Protein AF-A0A485P8E7-F1 (afdb_monomer_lite)

Secondary structure (DSSP, 8-state):
---------SSSSSSHHHHHHHHHHHHHHHHHHHHHHHHHHHHHHHHHHHHHHHHHH-HHHHHHHHHHHHHHHHHHHHHHHHHHHHHHHHHHHHHHHHHHHHHHHHHHHHHHHHHHHHHHHHHHHHHHHHHHHHHHHHHHHHHHHHHH-HHHHHHHHHHHHHHHHHHHHHHHHHHHHHHHHHHHHHHHHHHHHHHHHHHHHHHHHHHHHHHHHHHHHHHHHHHHHHHHHHHHHHHHHHHHHHHHHHHHHHHHHHHHHHHHHHHHHHHHHHHHHHHHHHHHHHHHHHHHHHHHHHHHHHHHHHHHHHHHHHHHHHHHHHHHHHHHHHHHHHHHHHHHHHHHHHHHHHHHHTT--

Radius of gyration: 138.71 Å; chains: 1; bounding box: 249×92×420 Å

InterPro domains:
  IPR043596 CFAP53/TCHP [PTHR31183] (1-353)
  IPR043597 Trichohyalin-plectin-homology domain [PF13868] (146-350)

Foldseek 3Di:
DYDDDDDDDDDPPPPPVVVVVVVVVVVVVVVVVVVVVVVVVVVVVVVVVVVVVCVVPDPVVVVVVVVVVVVVVVVVVVVVVVVVVVVVVVVVVVVVVVVVVVVVVVVVVVVVVVVVVVVVVVVVVVVVVVVVVVVVVVVVVVVVCCVPPVVNVVVVVVVVVVVVVVVVVVVVVVVVVVVVVVVVVVVVVVVVVVVVVVVVVVVVVVVVVVVVVVVVVVVVVVVVVVVVVVVVVVVVVVVVVVVVVVVVVVVVVVVVVVVVVVVVVVVVVVVVVVVVVVVVVVVVVVVVVVVVVVVVVVVVVVVVVVVVVVVVVVVVVVVVVVVVVVVVVVVVVVVVVVVVVVVVVVVVVVVPD

Organism: Lynx pardinus (NCBI:txid191816)

Structure (mmCIF, N/CA/C/O backbone):
data_AF-A0A485P8E7-F1
#
_entry.id   AF-A0A485P8E7-F1
#
loop_
_atom_site.group_PDB
_atom_site.id
_atom_site.type_symbol
_atom_site.label_atom_id
_atom_site.label_alt_id
_atom_site.label_comp_id
_atom_site.label_asym_id
_atom_site.label_entity_id
_atom_site.label_seq_id
_atom_site.pdbx_PDB_ins_code
_atom_site.Cartn_x
_atom_site.Cartn_y
_atom_site.Cartn_z
_atom_site.occupancy
_atom_site.B_iso_or_equiv
_atom_site.auth_seq_id
_atom_site.auth_comp_id
_atom_site.auth_asym_id
_atom_site.auth_atom_id
_atom_site.pdbx_PDB_model_num
ATOM 1 N N . MET A 1 1 ? -66.183 49.084 227.519 1.00 46.16 1 MET A N 1
ATOM 2 C CA . MET A 1 1 ? -66.637 47.709 227.833 1.00 46.16 1 MET A CA 1
ATOM 3 C C . MET A 1 1 ? -67.964 47.498 227.108 1.00 46.16 1 MET A C 1
ATOM 5 O O . MET A 1 1 ? -68.745 48.431 227.160 1.00 46.16 1 MET A O 1
ATOM 9 N N . ALA A 1 2 ? -68.366 46.397 226.478 1.00 52.34 2 ALA A N 1
ATOM 10 C CA . ALA A 1 2 ? -67.775 45.210 225.849 1.00 52.34 2 ALA A CA 1
ATOM 11 C C . ALA A 1 2 ? -68.992 44.333 225.403 1.00 52.34 2 ALA A C 1
ATOM 13 O O . ALA A 1 2 ? -69.997 44.368 226.107 1.00 52.34 2 ALA A O 1
ATOM 14 N N . LEU A 1 3 ? -68.854 43.500 224.349 1.00 47.78 3 LEU A N 1
ATOM 15 C CA . LEU A 1 3 ? -69.631 42.251 224.060 1.00 47.78 3 LEU A CA 1
ATOM 16 C C . LEU A 1 3 ? -71.118 42.382 223.603 1.00 47.78 3 LEU A C 1
ATOM 18 O O . LEU A 1 3 ? -71.684 43.453 223.804 1.00 47.78 3 LEU A O 1
ATOM 22 N N . PRO A 1 4 ? -71.815 41.333 223.062 1.00 56.50 4 PRO A N 1
ATOM 23 C CA . PRO A 1 4 ? -71.442 39.974 222.591 1.00 56.50 4 PRO A CA 1
ATOM 24 C C . PRO A 1 4 ? -71.986 39.588 221.168 1.00 56.50 4 PRO A C 1
ATOM 26 O O . PRO A 1 4 ? -72.610 40.381 220.472 1.00 56.50 4 PRO A O 1
ATOM 29 N N . THR A 1 5 ? -71.715 38.345 220.742 1.00 56.53 5 THR A N 1
ATOM 30 C CA . THR A 1 5 ? -71.941 37.663 219.439 1.00 56.53 5 THR A CA 1
ATOM 31 C C . THR A 1 5 ? -73.345 37.027 219.242 1.00 56.53 5 THR A C 1
ATOM 33 O O . THR A 1 5 ? -73.997 36.773 220.249 1.00 56.53 5 THR A O 1
ATOM 36 N N . LEU A 1 6 ? -73.774 36.751 217.973 1.00 51.34 6 LEU A N 1
ATOM 37 C CA . LEU A 1 6 ? -74.709 35.696 217.418 1.00 51.34 6 LEU A CA 1
ATOM 38 C C . LEU A 1 6 ? -75.439 36.163 216.092 1.00 51.34 6 LEU A C 1
ATOM 40 O O . LEU A 1 6 ? -75.349 37.343 215.773 1.00 51.34 6 LEU A O 1
ATOM 44 N N . PRO A 1 7 ? -76.145 35.320 215.280 1.00 50.25 7 PRO A N 1
ATOM 45 C CA . PRO A 1 7 ? -75.678 34.522 214.124 1.00 50.25 7 PRO A CA 1
ATOM 46 C C . PRO A 1 7 ? -76.367 34.853 212.749 1.00 50.25 7 PRO A C 1
ATOM 48 O O . PRO A 1 7 ? -77.064 35.849 212.592 1.00 50.25 7 PRO A O 1
ATOM 51 N N . SER A 1 8 ? -76.164 34.002 211.726 1.00 53.84 8 SER A N 1
ATOM 52 C CA . SER A 1 8 ? -75.944 34.310 210.295 1.00 53.84 8 SER A CA 1
ATOM 53 C C . SER A 1 8 ? -76.975 33.799 209.246 1.00 53.84 8 SER A C 1
ATOM 55 O O . SER A 1 8 ? -76.577 33.117 208.302 1.00 53.84 8 SER A O 1
ATOM 57 N N . GLN A 1 9 ? -78.283 34.119 209.307 1.00 52.38 9 GLN A N 1
ATOM 58 C CA . GLN A 1 9 ? -79.251 33.497 208.354 1.00 52.38 9 GLN A CA 1
ATOM 59 C C . GLN A 1 9 ? -80.306 34.367 207.632 1.00 52.38 9 GLN A C 1
ATOM 61 O O . GLN A 1 9 ? -81.123 33.809 206.906 1.00 52.38 9 GLN A O 1
ATOM 66 N N . TRP A 1 10 ? -80.318 35.703 207.735 1.00 48.75 10 TRP A N 1
ATOM 67 C CA . TRP A 1 10 ? -81.495 36.482 207.279 1.00 48.75 10 TRP A CA 1
ATOM 68 C C . TRP A 1 10 ? -81.341 37.348 206.002 1.00 48.75 10 TRP A C 1
ATOM 70 O O . TRP A 1 10 ? -82.327 37.934 205.557 1.00 48.75 10 TRP A O 1
ATOM 80 N N . CYS A 1 11 ? -80.180 37.389 205.327 1.00 50.22 11 CYS A N 1
ATOM 81 C CA . CYS A 1 11 ? -79.952 38.300 204.177 1.00 50.22 11 CYS A CA 1
ATOM 82 C C . CYS A 1 11 ? -79.986 37.675 202.759 1.00 50.22 11 CYS A C 1
ATOM 84 O O . CYS A 1 11 ? -79.830 38.399 201.780 1.00 50.22 11 CYS A O 1
ATOM 86 N N . SER A 1 12 ? -80.238 36.373 202.592 1.00 52.75 12 SER A N 1
ATOM 87 C CA . SER A 1 12 ? -80.152 35.678 201.287 1.00 52.75 12 SER A CA 1
ATOM 88 C C . SER A 1 12 ? -81.457 35.608 200.470 1.00 52.75 12 SER A C 1
ATOM 90 O O . SER A 1 12 ? -81.432 35.147 199.332 1.00 52.75 12 SER A O 1
ATOM 92 N N . ARG A 1 13 ? -82.599 36.102 200.977 1.00 55.78 13 ARG A N 1
ATOM 93 C CA . ARG A 1 13 ? -83.909 35.909 200.310 1.00 55.78 13 ARG A CA 1
ATOM 94 C C . ARG A 1 13 ? -84.384 37.050 199.390 1.00 55.78 13 ARG A C 1
ATOM 96 O O . ARG A 1 13 ? -85.249 36.805 198.566 1.00 55.78 13 ARG A O 1
ATOM 103 N N . ARG A 1 14 ? -83.832 38.274 199.460 1.00 52.88 14 ARG A N 1
ATOM 104 C CA . ARG A 1 14 ? -84.324 39.426 198.650 1.00 52.88 14 ARG A CA 1
ATOM 105 C C . ARG A 1 14 ? -83.650 39.631 197.285 1.00 52.88 14 ARG A C 1
ATOM 107 O O . ARG A 1 14 ? -84.176 40.379 196.469 1.00 52.88 14 ARG A O 1
ATOM 114 N N . LEU A 1 15 ? -82.516 38.984 197.008 1.00 54.06 15 LEU A N 1
ATOM 115 C CA . LEU A 1 15 ? -81.771 39.167 195.749 1.00 54.06 15 LEU A CA 1
ATOM 116 C C . LEU A 1 15 ? -82.253 38.261 194.602 1.00 54.06 15 LEU A C 1
ATOM 118 O O . LEU A 1 15 ? -82.054 38.603 193.437 1.00 54.06 15 LEU A O 1
ATOM 122 N N . LEU A 1 16 ? -82.921 37.143 194.909 1.00 59.38 16 LEU A N 1
ATOM 123 C CA . LEU A 1 16 ? -83.368 36.179 193.898 1.00 59.38 16 LEU A CA 1
ATOM 124 C C . LEU A 1 16 ? -84.606 36.669 193.121 1.00 59.38 16 LEU A C 1
ATOM 126 O O . LEU A 1 16 ? -84.691 36.493 191.906 1.00 59.38 16 LEU A O 1
ATOM 130 N N . ASP A 1 17 ? -85.523 37.368 193.793 1.00 58.22 17 ASP A N 1
ATOM 131 C CA . ASP A 1 17 ? -86.802 37.772 193.192 1.00 58.22 17 ASP A CA 1
ATOM 132 C C . ASP A 1 17 ? -86.663 38.908 192.155 1.00 58.22 17 ASP A C 1
ATOM 134 O O . ASP A 1 17 ? -87.452 38.991 191.213 1.00 58.22 17 ASP A O 1
ATOM 138 N N . GLN A 1 18 ? -85.622 39.748 192.234 1.00 56.84 18 GLN A N 1
ATOM 139 C CA . GLN A 1 18 ? -85.396 40.825 191.251 1.00 56.84 18 GLN A CA 1
ATOM 140 C C . GLN A 1 18 ? -84.787 40.342 189.923 1.00 56.84 18 GLN A C 1
ATOM 142 O O . GLN A 1 18 ? -84.972 40.992 188.890 1.00 56.84 18 GLN A O 1
ATOM 147 N N . GLN A 1 19 ? -84.075 39.210 189.908 1.00 60.12 19 GLN A N 1
ATOM 148 C CA . GLN A 1 19 ? -83.449 38.697 188.682 1.00 60.12 19 GLN A CA 1
ATOM 149 C C . GLN A 1 19 ? -84.457 37.997 187.757 1.00 60.12 19 GLN A C 1
ATOM 151 O O . GLN A 1 19 ? -84.367 38.134 186.535 1.00 60.12 19 GLN A O 1
ATOM 156 N N . MET A 1 20 ? -85.478 37.345 188.320 1.00 60.06 20 MET A N 1
ATOM 157 C CA . MET A 1 20 ? -86.505 36.628 187.553 1.00 60.06 20 MET A CA 1
ATOM 158 C C . MET A 1 20 ? -87.438 37.559 186.756 1.00 60.06 20 MET A C 1
ATOM 160 O O . MET A 1 20 ? -87.913 37.191 185.681 1.00 60.06 20 MET A O 1
ATOM 164 N N . ALA A 1 21 ? -87.672 38.790 187.222 1.00 59.19 21 ALA A N 1
ATOM 165 C CA . ALA A 1 21 ? -88.542 39.747 186.530 1.00 59.19 21 ALA A CA 1
ATOM 166 C C . ALA A 1 21 ? -87.926 40.305 185.227 1.00 59.19 21 ALA A C 1
ATOM 168 O O . ALA A 1 21 ? -88.637 40.527 184.247 1.00 59.19 21 ALA A O 1
ATOM 169 N N . ARG A 1 22 ? -86.597 40.486 185.171 1.00 60.25 22 ARG A N 1
ATOM 170 C CA . ARG A 1 22 ? -85.901 41.037 183.987 1.00 60.25 22 ARG A CA 1
ATOM 171 C C . ARG A 1 22 ? -85.816 40.054 182.820 1.00 60.25 22 ARG A C 1
ATOM 173 O O . ARG A 1 22 ? -85.798 40.485 181.669 1.00 60.25 22 ARG A O 1
ATOM 180 N N . GLN A 1 23 ? -85.768 38.751 183.097 1.00 61.50 23 GLN A N 1
ATOM 181 C CA . GLN A 1 23 ? -85.712 37.734 182.043 1.00 61.50 23 GLN A CA 1
ATOM 182 C C . GLN A 1 23 ? -87.027 37.657 181.256 1.00 61.50 23 GLN A C 1
ATOM 184 O O . GLN A 1 23 ? -87.000 37.630 180.028 1.00 61.50 23 GLN A O 1
ATOM 189 N N . ARG A 1 24 ? -88.177 37.763 181.934 1.00 60.12 24 ARG A N 1
ATOM 190 C CA . ARG A 1 24 ? -89.496 37.697 181.280 1.00 60.12 24 ARG A CA 1
ATOM 191 C C . ARG A 1 24 ? -89.757 38.847 180.299 1.00 60.12 24 ARG A C 1
ATOM 193 O O . ARG A 1 24 ? -90.412 38.639 179.283 1.00 60.12 24 ARG A O 1
ATOM 200 N N . HIS A 1 25 ? -89.226 40.043 180.559 1.00 58.00 25 HIS A N 1
ATOM 201 C CA . HIS A 1 25 ? -89.438 41.203 179.682 1.00 58.00 25 HIS A CA 1
ATOM 202 C C . HIS A 1 25 ? -88.705 41.071 178.334 1.00 58.00 25 HIS A C 1
ATOM 204 O O . HIS A 1 25 ? -89.247 41.424 177.289 1.00 58.00 25 HIS A O 1
ATOM 210 N N . ARG A 1 26 ? -87.491 40.499 178.338 1.00 61.31 26 ARG A N 1
ATOM 211 C CA . ARG A 1 26 ? -86.685 40.293 177.119 1.00 61.31 26 ARG A CA 1
ATOM 212 C C . ARG A 1 26 ? -87.300 39.265 176.175 1.00 61.31 26 ARG A C 1
ATOM 214 O O . ARG A 1 26 ? -87.225 39.415 174.958 1.00 61.31 26 ARG A O 1
ATOM 221 N N . GLU A 1 27 ? -87.921 38.231 176.731 1.00 61.12 27 GLU A N 1
ATOM 222 C CA . GLU A 1 27 ? -88.568 37.191 175.931 1.00 61.12 27 GLU A CA 1
ATOM 223 C C . GLU A 1 27 ? -89.801 37.711 175.184 1.00 61.12 27 GLU A C 1
ATOM 225 O O . GLU A 1 27 ? -90.066 37.275 174.063 1.00 61.12 27 GLU A O 1
ATOM 230 N N . GLN A 1 28 ? -90.537 38.668 175.758 1.00 60.44 28 GLN A N 1
ATOM 231 C CA . GLN A 1 28 ? -91.701 39.254 175.090 1.00 60.44 28 GLN A CA 1
ATOM 232 C C . GLN A 1 28 ? -91.309 40.146 173.901 1.00 60.44 28 GLN A C 1
ATOM 234 O O . GLN A 1 28 ? -91.912 40.034 172.833 1.00 60.44 28 GLN A O 1
ATOM 239 N N . GLU A 1 29 ? -90.261 40.965 174.025 1.00 60.56 29 GLU A N 1
ATOM 240 C CA . GLU A 1 29 ? -89.779 41.814 172.921 1.00 60.56 29 GLU A CA 1
ATOM 241 C C . GLU A 1 29 ? -89.233 41.002 171.737 1.00 60.56 29 GLU A C 1
ATOM 243 O O . GLU A 1 29 ? -89.447 41.361 170.575 1.00 60.56 29 GLU A O 1
ATOM 248 N N . ALA A 1 30 ? -88.560 39.881 172.014 1.00 61.06 30 ALA A N 1
ATOM 249 C CA . ALA A 1 30 ? -88.016 39.012 170.975 1.00 61.06 30 ALA A CA 1
ATOM 250 C C . ALA A 1 30 ? -89.114 38.412 170.077 1.00 61.06 30 ALA A C 1
ATOM 252 O O . ALA A 1 30 ? -88.929 38.299 168.863 1.00 61.06 30 ALA A O 1
ATOM 253 N N . ARG A 1 31 ? -90.278 38.078 170.650 1.00 64.50 31 ARG A N 1
ATOM 254 C CA . ARG A 1 31 ? -91.407 37.504 169.898 1.00 64.50 31 ARG A CA 1
ATOM 255 C C . ARG A 1 31 ? -92.032 38.500 168.923 1.00 64.50 31 ARG A C 1
ATOM 257 O O . ARG A 1 31 ? -92.353 38.123 167.799 1.00 64.50 31 ARG A O 1
ATOM 264 N N . LEU A 1 32 ? -92.161 39.768 169.313 1.00 59.53 32 LEU A N 1
ATOM 265 C CA . LEU A 1 32 ? -92.738 40.800 168.445 1.00 59.53 32 LEU A CA 1
ATOM 266 C C . LEU A 1 32 ? -91.875 41.058 167.204 1.00 59.53 32 LEU A C 1
ATOM 268 O O . LEU A 1 32 ? -92.406 41.158 166.100 1.00 59.53 32 LEU A O 1
ATOM 272 N N . ARG A 1 33 ? -90.544 41.095 167.349 1.00 61.25 33 ARG A N 1
ATOM 273 C CA . ARG A 1 33 ? -89.632 41.317 166.211 1.00 61.25 33 ARG A CA 1
ATOM 274 C C . ARG A 1 33 ? -89.732 40.219 165.154 1.00 61.25 33 ARG A C 1
ATOM 276 O O . ARG A 1 33 ? -89.800 40.520 163.967 1.00 61.25 33 ARG A O 1
ATOM 283 N N . GLN A 1 34 ? -89.819 38.959 165.579 1.00 63.91 34 GLN A N 1
ATOM 284 C CA . GLN A 1 34 ? -89.919 37.836 164.643 1.00 63.91 34 GLN A CA 1
ATOM 285 C C . GLN A 1 34 ? -91.188 37.885 163.780 1.00 63.91 34 GLN A C 1
ATOM 287 O O . GLN A 1 34 ? -91.133 37.542 162.600 1.00 63.91 34 GLN A O 1
ATOM 292 N N . GLN A 1 35 ? -92.318 38.340 164.330 1.00 68.38 35 GLN A N 1
ATOM 293 C CA . GLN A 1 35 ? -93.563 38.454 163.562 1.00 68.38 35 GLN A CA 1
ATOM 294 C C . GLN A 1 35 ? -9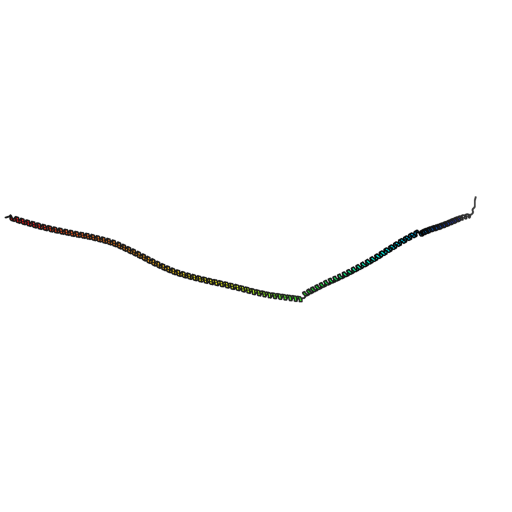3.485 39.528 162.467 1.00 68.38 35 GLN A C 1
ATOM 296 O O . GLN A 1 35 ? -93.987 39.327 161.360 1.00 68.38 35 GLN A O 1
ATOM 301 N N . TRP A 1 36 ? -92.818 40.651 162.737 1.00 63.62 36 TRP A N 1
ATOM 302 C CA . TRP A 1 36 ? -92.662 41.731 161.758 1.00 63.62 36 TRP A CA 1
ATOM 303 C C . TRP A 1 36 ? -91.797 41.321 160.564 1.00 63.62 36 TRP A C 1
ATOM 305 O O . TRP A 1 36 ? -92.157 41.591 159.413 1.00 63.62 36 TRP A O 1
ATOM 315 N N . ASP A 1 37 ? -90.699 40.611 160.822 1.00 68.81 37 ASP A N 1
ATOM 316 C CA . ASP A 1 37 ? -89.809 40.137 159.762 1.00 68.81 37 ASP A CA 1
ATOM 317 C C . ASP A 1 37 ? -90.528 39.193 158.792 1.00 68.81 37 ASP A C 1
ATOM 319 O O . ASP A 1 37 ? -90.357 39.308 157.574 1.00 68.81 37 ASP A O 1
ATOM 323 N N . GLN A 1 38 ? -91.375 38.299 159.312 1.00 69.25 38 GLN A N 1
ATOM 324 C CA . GLN A 1 38 ? -92.150 37.363 158.495 1.00 69.25 38 GLN A CA 1
ATOM 325 C C . GLN A 1 38 ? -93.146 38.087 157.584 1.00 69.25 38 GLN A C 1
ATOM 327 O O . GLN A 1 38 ? -93.172 37.821 156.380 1.00 69.25 38 GLN A O 1
ATOM 332 N N . ASN A 1 39 ? -93.896 39.057 158.115 1.00 66.88 39 ASN A N 1
ATOM 333 C CA . ASN A 1 39 ? -94.849 39.821 157.309 1.00 66.88 39 ASN A CA 1
ATOM 334 C C . ASN A 1 39 ? -94.162 40.620 156.193 1.00 66.88 39 ASN A C 1
ATOM 336 O O . ASN A 1 39 ? -94.642 40.626 155.061 1.00 66.88 39 ASN A O 1
ATOM 340 N N . SER A 1 40 ? -93.009 41.242 156.461 1.00 68.00 40 SER A N 1
ATOM 341 C CA . SER A 1 40 ? -92.305 42.041 155.445 1.00 68.00 40 SER A CA 1
ATOM 342 C C . SER A 1 40 ? -91.873 41.226 154.215 1.00 68.00 40 SER A C 1
ATOM 344 O O . SER A 1 40 ? -91.889 41.730 153.090 1.00 68.00 40 SER A O 1
ATOM 346 N N . ARG A 1 41 ? -91.492 39.955 154.414 1.00 70.69 41 ARG A N 1
ATOM 347 C CA . ARG A 1 41 ? -91.030 39.071 153.333 1.00 70.69 41 ARG A CA 1
ATOM 348 C C . ARG A 1 41 ? -92.166 38.665 152.401 1.00 70.69 41 ARG A C 1
ATOM 350 O O . ARG A 1 41 ? -91.950 38.603 151.194 1.00 70.69 41 ARG A O 1
ATOM 357 N N . TYR A 1 42 ? -93.359 38.433 152.944 1.00 75.81 42 TYR A N 1
ATOM 358 C CA . TYR A 1 42 ? -94.522 38.023 152.162 1.00 75.81 42 TYR A CA 1
ATOM 359 C C . TYR A 1 42 ? -94.927 39.085 151.124 1.00 75.81 42 TYR A C 1
ATOM 361 O O . TYR A 1 42 ? -95.074 38.770 149.943 1.00 75.81 42 TYR A O 1
ATOM 369 N N . PHE A 1 43 ? -95.015 40.357 151.525 1.00 71.56 43 PHE A N 1
ATOM 370 C CA . PHE A 1 43 ? -95.441 41.431 150.618 1.00 71.56 43 PHE A CA 1
ATOM 371 C C . PHE A 1 43 ? -94.463 41.666 149.455 1.00 71.56 43 PHE A C 1
ATOM 373 O O . PHE A 1 43 ? -94.897 41.772 148.311 1.00 71.56 43 PHE A O 1
ATOM 380 N N . LYS A 1 44 ? -93.143 41.623 149.702 1.00 70.69 44 LYS A N 1
ATOM 381 C CA . LYS A 1 44 ? -92.129 41.772 148.636 1.00 70.69 44 LYS A CA 1
ATOM 382 C C . LYS A 1 44 ? -92.255 40.717 147.539 1.00 70.69 44 LYS A C 1
ATOM 384 O O . LYS A 1 44 ? -92.056 41.021 146.365 1.00 70.69 44 LYS A O 1
ATOM 389 N N . MET A 1 45 ? -92.543 39.471 147.916 1.00 72.81 45 MET A N 1
ATOM 390 C CA . MET A 1 45 ? -92.713 38.399 146.934 1.00 72.81 45 MET A CA 1
ATOM 391 C C . MET A 1 45 ? -93.974 38.593 146.091 1.00 72.81 45 MET A C 1
ATOM 393 O O . MET A 1 45 ? -93.936 38.364 144.883 1.00 72.81 45 MET A O 1
ATOM 397 N N . SER A 1 46 ? -95.064 39.059 146.702 1.00 72.19 46 SER A N 1
ATOM 398 C CA . SER A 1 46 ? -96.322 39.323 145.999 1.00 72.19 46 SER A CA 1
ATOM 399 C C . SER A 1 46 ? -96.170 40.381 144.895 1.00 72.19 46 SER A C 1
ATOM 401 O O . SER A 1 46 ? -96.680 40.197 143.787 1.00 72.19 46 SER A O 1
ATOM 403 N N . ASP A 1 47 ? -95.427 41.460 145.155 1.00 70.06 47 ASP A N 1
ATOM 404 C CA . ASP A 1 47 ? -95.272 42.567 144.200 1.00 70.06 47 ASP A CA 1
ATOM 405 C C . ASP A 1 47 ? -94.554 42.146 142.905 1.00 70.06 47 ASP A C 1
ATOM 407 O O . ASP A 1 47 ? -94.969 42.510 141.799 1.00 70.06 47 ASP A O 1
ATOM 411 N N . ILE A 1 48 ? -93.503 41.323 143.016 1.00 78.25 48 ILE A N 1
ATOM 412 C CA . ILE A 1 48 ? -92.733 40.842 141.856 1.00 78.25 48 ILE A CA 1
ATOM 413 C C . ILE A 1 48 ? -93.624 40.005 140.936 1.00 78.25 48 ILE A C 1
ATOM 415 O O . ILE A 1 48 ? -93.642 40.233 139.722 1.00 78.25 48 ILE A O 1
ATOM 419 N N . CYS A 1 49 ? -94.380 39.063 141.505 1.00 75.50 49 CYS A N 1
ATOM 420 C CA . CYS A 1 49 ? -95.270 38.192 140.741 1.00 75.50 49 CYS A CA 1
ATOM 421 C C . CYS A 1 49 ? -96.326 38.998 139.972 1.00 75.50 49 CYS A C 1
ATOM 423 O O . CYS A 1 49 ? -96.542 38.749 138.784 1.00 75.50 49 CYS A O 1
ATOM 425 N N . SER A 1 50 ? -96.910 40.014 140.609 1.00 72.50 50 SER A N 1
ATOM 426 C CA . SER A 1 50 ? -97.902 40.891 139.981 1.00 72.50 50 SER A CA 1
ATOM 427 C C . SER A 1 50 ? -97.332 41.654 138.773 1.00 72.50 50 SER A C 1
ATOM 429 O O . SER A 1 50 ? -97.950 41.700 137.706 1.00 72.50 50 SER A O 1
ATOM 431 N N . SER A 1 51 ? -96.102 42.176 138.883 1.00 76.38 51 SER A N 1
ATOM 432 C CA . SER A 1 51 ? -95.474 42.964 137.808 1.00 76.38 51 SER A CA 1
ATOM 433 C C . SER A 1 51 ? -95.258 42.168 136.511 1.00 76.38 51 SER A C 1
ATOM 435 O O . SER A 1 51 ? -95.578 42.642 135.418 1.00 76.38 51 SER A O 1
ATOM 437 N N . LYS A 1 52 ? -94.770 40.925 136.613 1.00 80.56 52 LYS A N 1
ATOM 438 C CA . LYS A 1 52 ? -94.508 40.065 135.448 1.00 80.56 52 LYS A CA 1
ATOM 439 C C . LYS A 1 52 ? -95.792 39.582 134.795 1.00 80.56 52 LYS A C 1
ATOM 441 O O . LYS A 1 52 ? -95.873 39.512 133.569 1.00 80.56 52 LYS A O 1
ATOM 446 N N . GLN A 1 53 ? -96.814 39.316 135.604 1.00 78.69 53 GLN A N 1
ATOM 447 C CA . GLN A 1 53 ? -98.127 38.966 135.088 1.00 78.69 53 GLN A CA 1
ATOM 448 C C . GLN A 1 53 ? -98.732 40.119 134.270 1.00 78.69 53 GLN A C 1
ATOM 450 O O . GLN A 1 53 ? -99.285 39.874 133.196 1.00 78.69 53 GLN A O 1
ATOM 455 N N . ALA A 1 54 ? -98.544 41.373 134.695 1.00 75.56 54 ALA A N 1
ATOM 456 C CA . ALA A 1 54 ? -98.982 42.541 133.932 1.00 75.56 54 ALA A CA 1
ATOM 457 C C . ALA A 1 54 ? -98.271 42.659 132.567 1.00 75.56 54 ALA A C 1
ATOM 459 O O . ALA A 1 54 ? -98.934 42.843 131.547 1.00 75.56 54 ALA A O 1
ATOM 460 N N . GLU A 1 55 ? -96.947 42.475 132.510 1.00 78.50 55 GLU A N 1
ATOM 461 C CA . GLU A 1 55 ? -96.186 42.509 131.248 1.00 78.50 55 GLU A CA 1
ATOM 462 C C . GLU A 1 55 ? -96.647 41.438 130.251 1.00 78.50 55 GLU A C 1
ATOM 464 O O . GLU A 1 55 ? -96.845 41.729 129.067 1.00 78.50 55 GLU A O 1
ATOM 469 N N . TRP A 1 56 ? -96.848 40.204 130.714 1.00 77.69 56 TRP A N 1
ATOM 470 C CA . TRP A 1 56 ? -97.291 39.104 129.853 1.00 77.69 56 TRP A CA 1
ATOM 471 C C . TRP A 1 56 ? -98.740 39.245 129.402 1.00 77.69 56 TRP A C 1
ATOM 473 O O . TRP A 1 56 ? -99.056 38.920 128.260 1.00 77.69 56 TRP A O 1
ATOM 483 N N . SER A 1 57 ? -99.604 39.786 130.261 1.00 81.44 57 SER A N 1
ATOM 484 C CA . SER A 1 57 ? -100.988 40.107 129.900 1.00 81.44 57 SER A CA 1
ATOM 485 C C . SER A 1 57 ? -101.112 41.338 128.988 1.00 81.44 57 SER A C 1
ATOM 487 O O . SER A 1 57 ? -102.198 41.629 128.484 1.00 81.44 57 SER A O 1
ATOM 489 N N . SER A 1 58 ? -100.016 42.067 128.738 1.00 81.50 58 SER A N 1
ATOM 490 C CA . SER A 1 58 ? -100.060 43.278 127.925 1.00 81.50 58 SER A CA 1
ATOM 491 C C . SER A 1 58 ? -100.288 42.967 126.440 1.00 81.50 58 SER A C 1
ATOM 493 O O . SER A 1 58 ? -99.659 42.103 125.823 1.00 81.50 58 SER A O 1
ATOM 495 N N . LYS A 1 59 ? -101.171 43.752 125.820 1.00 76.00 59 LYS A N 1
ATOM 496 C CA . LYS A 1 59 ? -101.539 43.632 124.400 1.00 76.00 59 LYS A CA 1
ATOM 497 C C . LYS A 1 59 ? -100.352 43.826 123.441 1.00 76.00 59 LYS A C 1
ATOM 499 O O . LYS A 1 59 ? -100.346 43.279 122.338 1.00 76.00 59 LYS A O 1
ATOM 504 N N . THR A 1 60 ? -99.338 44.588 123.847 1.00 75.25 60 THR A N 1
ATOM 505 C CA . THR A 1 60 ? -98.143 44.890 123.041 1.00 75.25 60 THR A CA 1
ATOM 506 C C . THR A 1 60 ? -97.215 43.685 122.875 1.00 75.25 60 THR A C 1
ATOM 508 O O . THR A 1 60 ? -96.613 43.530 121.810 1.00 75.25 60 THR A O 1
ATOM 511 N N . SER A 1 61 ? -97.132 42.803 123.875 1.00 78.94 61 SER A N 1
ATOM 512 C CA . SER A 1 61 ? -96.355 41.558 123.798 1.00 78.94 61 SER A CA 1
ATOM 513 C C . SER A 1 61 ? -96.887 40.626 122.698 1.00 78.94 61 SER A C 1
ATOM 515 O O . SER A 1 61 ? -96.133 40.159 121.840 1.00 78.94 61 SER A O 1
ATOM 517 N N . TYR A 1 62 ? -98.213 40.453 122.637 1.00 82.19 62 TYR A N 1
ATOM 518 C CA . TYR A 1 62 ? -98.872 39.600 121.642 1.00 82.19 62 TYR A CA 1
ATOM 519 C C . TYR A 1 62 ? -98.635 40.070 120.197 1.00 82.19 62 TYR A C 1
ATOM 521 O O . TYR A 1 62 ? -98.265 39.279 119.329 1.00 82.19 62 TYR A O 1
ATOM 529 N N . GLN A 1 63 ? -98.785 41.371 119.928 1.00 82.44 63 GLN A N 1
ATOM 530 C CA . GLN A 1 63 ? -98.609 41.912 118.573 1.00 82.44 63 GLN A CA 1
ATOM 531 C C . GLN A 1 63 ? -97.166 41.775 118.063 1.00 82.44 63 GLN A C 1
ATOM 533 O O . GLN A 1 63 ? -96.953 41.469 116.888 1.00 82.44 63 GLN A O 1
ATOM 538 N N . ARG A 1 64 ? -96.165 41.946 118.940 1.00 82.88 64 ARG A N 1
ATOM 539 C CA . ARG A 1 64 ? -94.752 41.735 118.581 1.00 82.88 64 ARG A CA 1
ATOM 540 C C . ARG A 1 64 ? -94.471 40.281 118.196 1.00 82.88 64 ARG A C 1
ATOM 542 O O . ARG A 1 64 ? -93.773 40.050 117.211 1.00 82.88 64 ARG A O 1
ATOM 549 N N . SER A 1 65 ? -95.057 39.327 118.919 1.00 84.75 65 SER A N 1
ATOM 550 C CA . SER A 1 65 ? -94.946 37.897 118.605 1.00 84.75 65 SER A CA 1
ATOM 551 C C . SER A 1 65 ? -95.562 37.559 117.239 1.00 84.75 65 SER A C 1
ATOM 553 O O . SER A 1 65 ? -94.915 36.942 116.390 1.00 84.75 65 SER A O 1
ATOM 555 N N . MET A 1 66 ? -96.769 38.061 116.956 1.00 85.44 66 MET A N 1
ATOM 556 C CA . MET A 1 66 ? -97.469 37.762 115.699 1.00 85.44 66 MET A CA 1
ATOM 557 C C . MET A 1 66 ? -96.759 38.304 114.451 1.00 85.44 66 MET A C 1
ATOM 559 O O . MET A 1 66 ? -96.682 37.613 113.432 1.00 85.44 66 MET A O 1
ATOM 563 N N . HIS A 1 67 ? -96.195 39.513 114.507 1.00 84.44 67 HIS A N 1
ATOM 564 C CA . HIS A 1 67 ? -95.436 40.052 113.374 1.00 84.44 67 HIS A CA 1
ATOM 565 C C . HIS A 1 67 ? -94.103 39.329 113.145 1.00 84.44 67 HIS A C 1
ATOM 567 O O . HIS A 1 67 ? -93.674 39.203 111.994 1.00 84.44 67 HIS A O 1
ATOM 573 N N . ALA A 1 68 ? -93.452 38.839 114.205 1.00 84.75 68 ALA A N 1
ATOM 574 C CA . ALA A 1 68 ? -92.265 37.998 114.068 1.00 84.75 68 ALA A CA 1
ATOM 575 C C . ALA A 1 68 ? -92.608 36.693 113.330 1.00 84.75 68 ALA A C 1
ATOM 577 O O . ALA A 1 68 ? -91.960 36.375 112.333 1.00 84.75 68 ALA A O 1
ATOM 578 N N . TYR A 1 69 ? -93.702 36.033 113.724 1.00 87.69 69 TYR A N 1
ATOM 579 C CA . TYR A 1 69 ? -94.189 34.809 113.082 1.00 87.69 69 TYR A CA 1
ATOM 580 C C . TYR A 1 69 ? -94.492 34.992 111.584 1.00 87.69 69 TYR A C 1
ATOM 582 O O . TYR A 1 69 ? -94.034 34.215 110.745 1.00 87.69 69 TYR A O 1
ATOM 590 N N . GLN A 1 70 ? -95.210 36.057 111.209 1.00 83.38 70 GLN A N 1
ATOM 591 C CA . GLN A 1 70 ? -95.540 36.322 109.799 1.00 83.38 70 GLN A CA 1
ATOM 592 C C . GLN A 1 70 ? -94.293 36.583 108.938 1.00 83.38 70 GLN A C 1
ATOM 594 O O . GLN A 1 70 ? -94.209 36.130 107.794 1.00 83.38 70 GLN A O 1
ATOM 599 N N . ARG A 1 71 ? -93.291 37.286 109.483 1.00 85.56 71 ARG A N 1
ATOM 600 C CA . ARG A 1 71 ? -92.015 37.512 108.786 1.00 85.56 71 ARG A CA 1
ATOM 601 C C . ARG A 1 71 ? -91.230 36.220 108.590 1.00 85.56 71 ARG A C 1
ATOM 603 O O . ARG A 1 71 ? -90.550 36.085 107.573 1.00 85.56 71 ARG A O 1
ATOM 610 N N . GLU A 1 72 ? -91.300 35.291 109.536 1.00 86.38 72 GLU A N 1
ATOM 611 C CA . GLU A 1 72 ? -90.670 33.978 109.393 1.00 86.38 72 GLU A CA 1
ATOM 612 C C . GLU A 1 72 ? -91.341 33.142 108.305 1.00 86.38 72 GLU A C 1
ATOM 614 O O . GLU A 1 72 ? -90.636 32.611 107.447 1.00 86.38 72 GLU A O 1
ATOM 619 N N . LYS A 1 73 ? -92.677 33.136 108.228 1.00 87.25 73 LYS A N 1
ATOM 620 C CA . LYS A 1 73 ? -93.410 32.405 107.179 1.00 87.25 73 LYS A CA 1
ATOM 621 C C . LYS A 1 73 ? -93.012 32.812 105.758 1.00 87.25 73 LYS A C 1
ATOM 623 O O . LYS A 1 73 ? -92.702 31.954 104.935 1.00 87.25 73 LYS A O 1
ATOM 628 N N . LEU A 1 74 ? -92.901 34.111 105.477 1.00 88.81 74 LEU A N 1
ATOM 629 C CA . LEU A 1 74 ? -92.469 34.583 104.151 1.00 88.81 74 LEU A CA 1
ATOM 630 C C . LEU A 1 74 ? -91.007 34.220 103.834 1.00 88.81 74 LEU A C 1
ATOM 632 O O . LEU A 1 74 ? -90.642 34.030 102.671 1.00 88.81 74 LEU A O 1
ATOM 636 N N . LYS A 1 75 ? -90.141 34.124 104.852 1.00 87.56 75 LYS A N 1
ATOM 637 C CA . LYS A 1 75 ? -88.761 33.647 104.672 1.00 87.56 75 LYS A CA 1
ATOM 638 C C . LYS A 1 75 ? -88.729 32.150 104.367 1.00 87.56 75 LYS A C 1
ATOM 640 O O . LYS A 1 75 ? -87.933 31.739 103.525 1.00 87.56 75 LYS A O 1
ATOM 645 N N . GLU A 1 76 ? -89.583 31.355 105.010 1.00 88.81 76 GLU A N 1
ATOM 646 C CA . GLU A 1 76 ? -89.730 29.922 104.723 1.00 88.81 76 GLU A CA 1
ATOM 647 C C . GLU A 1 76 ? -90.161 29.681 103.271 1.00 88.81 76 GLU A C 1
ATOM 649 O O . GLU A 1 76 ? -89.559 28.863 102.579 1.00 88.81 76 GLU A O 1
ATOM 654 N N . GLU A 1 77 ? -91.142 30.428 102.763 1.00 90.12 77 GLU A N 1
ATOM 655 C CA . GLU A 1 77 ? -91.612 30.284 101.377 1.00 90.12 77 GLU A CA 1
ATOM 656 C C . GLU A 1 77 ? -90.532 30.635 100.348 1.00 90.12 77 GLU A C 1
ATOM 658 O O . GLU A 1 77 ? -90.315 29.892 99.388 1.00 90.12 77 GLU A O 1
ATOM 663 N N . LYS A 1 78 ? -89.780 31.719 100.576 1.00 90.12 78 LYS A N 1
ATOM 664 C CA . LYS A 1 78 ? -88.645 32.088 99.713 1.00 90.12 78 LYS A CA 1
ATOM 665 C C . LYS A 1 78 ? -87.542 31.027 99.721 1.00 90.12 78 LYS A C 1
ATOM 667 O O . LYS A 1 78 ? -86.938 30.777 98.680 1.00 90.12 78 LYS A O 1
ATOM 672 N N . ARG A 1 79 ? -87.286 30.382 100.866 1.00 91.31 79 ARG A N 1
ATOM 673 C CA . ARG A 1 79 ? -86.335 29.259 100.959 1.00 91.31 79 ARG A CA 1
ATOM 674 C C . ARG A 1 79 ? -86.797 28.075 100.115 1.00 91.31 79 ARG A C 1
ATOM 676 O O . ARG A 1 79 ? -86.015 27.608 99.294 1.00 91.31 79 ARG A O 1
ATOM 683 N N . LYS A 1 80 ? -88.073 27.691 100.212 1.00 91.25 80 LYS A N 1
ATOM 684 C CA . LYS A 1 80 ? -88.657 26.610 99.399 1.00 91.25 80 LYS A CA 1
ATOM 685 C C . LYS A 1 80 ? -88.555 26.886 97.897 1.00 91.25 80 LYS A C 1
ATOM 687 O O . LYS A 1 80 ? -88.188 26.005 97.129 1.00 91.25 80 LYS A O 1
ATOM 692 N N . GLN A 1 81 ? -88.830 28.118 97.461 1.00 92.75 81 GLN A N 1
ATOM 693 C CA . GLN A 1 81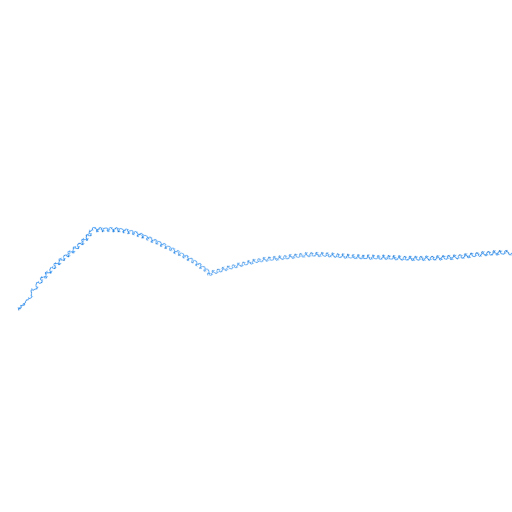 ? -88.698 28.487 96.044 1.00 92.75 81 GLN A CA 1
ATOM 694 C C . GLN A 1 81 ? -87.243 28.410 95.550 1.00 92.75 81 GLN A C 1
ATOM 696 O O . GLN A 1 81 ? -86.988 27.961 94.431 1.00 92.75 81 GLN A O 1
ATOM 701 N N . LEU A 1 82 ? -86.275 28.816 96.379 1.00 94.50 82 LEU A N 1
ATOM 702 C CA . LEU A 1 82 ? -84.851 28.685 96.059 1.00 94.50 82 LEU A CA 1
ATOM 703 C C . LEU A 1 82 ? -84.394 27.224 96.029 1.00 94.50 82 LEU A C 1
ATOM 705 O O . LEU A 1 82 ? -83.603 26.859 95.162 1.00 94.50 82 LEU A O 1
ATOM 709 N N . GLU A 1 83 ? -84.883 26.397 96.948 1.00 94.25 83 GLU A N 1
ATOM 710 C CA . GLU A 1 83 ? -84.618 24.956 96.979 1.00 94.25 83 GLU A CA 1
ATOM 711 C C . GLU A 1 83 ? -85.155 24.271 95.723 1.00 94.25 83 GLU A C 1
ATOM 713 O O . GLU A 1 83 ? -84.378 23.625 95.024 1.00 94.25 83 GLU A O 1
ATOM 718 N N . ALA A 1 84 ? -86.402 24.541 95.333 1.00 93.88 84 ALA A N 1
ATOM 719 C CA . ALA A 1 84 ? -86.976 24.013 94.096 1.00 93.88 84 ALA A CA 1
ATOM 720 C C . ALA A 1 84 ? -86.167 24.428 92.851 1.00 93.88 84 ALA A C 1
ATOM 722 O O . ALA A 1 84 ? -85.944 23.630 91.940 1.00 93.88 84 ALA A O 1
ATOM 723 N N . ARG A 1 85 ? -85.671 25.674 92.799 1.00 93.88 85 ARG A N 1
ATOM 724 C CA . ARG A 1 85 ? -84.783 26.111 91.709 1.00 93.88 85 ARG A CA 1
ATOM 725 C C . ARG A 1 85 ? -83.438 25.378 91.739 1.00 93.88 85 ARG A C 1
ATOM 727 O O . ARG A 1 85 ? -82.935 25.004 90.683 1.00 93.88 85 ARG A O 1
ATOM 734 N N . ARG A 1 86 ? -82.851 25.175 92.922 1.00 94.81 86 ARG A N 1
ATOM 735 C CA . ARG A 1 86 ? -81.598 24.418 93.088 1.00 94.81 86 ARG A CA 1
ATOM 736 C C . ARG A 1 86 ? -81.764 22.963 92.660 1.00 94.81 86 ARG A C 1
ATOM 738 O O . ARG A 1 86 ? -80.862 22.431 92.029 1.00 94.81 86 ARG A O 1
ATOM 745 N N . GLU A 1 87 ? -82.896 22.340 92.961 1.00 94.62 87 GLU A N 1
ATOM 746 C CA . GLU A 1 87 ? -83.207 20.970 92.542 1.00 94.62 87 GLU A CA 1
ATOM 747 C C . GLU A 1 87 ? -83.304 20.847 91.022 1.00 94.62 87 GLU A C 1
ATOM 749 O O . GLU A 1 87 ? -82.649 19.981 90.449 1.00 94.62 87 GLU A O 1
ATOM 754 N N . ARG A 1 88 ? -84.013 21.768 90.357 1.00 94.75 88 ARG A N 1
ATOM 755 C CA . ARG A 1 88 ? -84.076 21.803 88.884 1.00 94.75 88 ARG A CA 1
ATOM 756 C C . ARG A 1 88 ? -82.693 21.956 88.250 1.00 94.75 88 ARG A C 1
ATOM 758 O O . ARG A 1 88 ? -82.381 21.275 87.283 1.00 94.75 88 ARG A O 1
ATOM 765 N N . LEU A 1 89 ? -81.842 22.818 88.811 1.00 95.25 89 LEU A N 1
ATOM 766 C CA . LEU A 1 89 ? -80.466 22.977 88.329 1.00 95.25 89 LEU A CA 1
ATOM 767 C C . LEU A 1 89 ? -79.624 21.715 88.549 1.00 95.25 89 LEU A C 1
ATOM 769 O O . LEU A 1 89 ? -78.846 21.348 87.678 1.00 95.25 89 LEU A O 1
ATOM 773 N N . ARG A 1 90 ? -79.786 21.031 89.687 1.00 94.88 90 ARG A N 1
ATOM 774 C CA . ARG A 1 90 ? -79.102 19.753 89.939 1.00 94.88 90 ARG A CA 1
ATOM 775 C C . ARG A 1 90 ? -79.508 18.687 88.925 1.00 94.88 90 ARG A C 1
ATOM 777 O O . ARG A 1 90 ? -78.639 17.954 88.477 1.00 94.88 90 ARG A O 1
ATOM 784 N N . GLN A 1 91 ? -80.789 18.613 88.565 1.00 94.50 91 GLN A N 1
ATOM 785 C CA . GLN A 1 91 ? -81.276 17.669 87.554 1.00 94.50 91 GLN A CA 1
ATOM 786 C C . GLN A 1 91 ? -80.623 17.921 86.193 1.00 94.50 91 GLN A C 1
ATOM 788 O O . GLN A 1 91 ? -80.034 17.000 85.639 1.00 94.50 91 GLN A O 1
ATOM 793 N N . LEU A 1 92 ? -80.617 19.172 85.720 1.00 96.06 92 LEU A N 1
ATOM 794 C CA . LEU A 1 92 ? -79.964 19.528 84.455 1.00 96.06 92 LEU A CA 1
ATOM 795 C C . LEU A 1 92 ? -78.465 19.195 84.461 1.00 96.06 92 LEU A C 1
ATOM 797 O O . LEU A 1 92 ? -77.961 18.612 83.509 1.00 96.06 92 LEU A O 1
ATOM 801 N N . LEU A 1 93 ? -77.760 19.482 85.561 1.00 96.12 93 LEU A N 1
ATOM 802 C CA . LEU A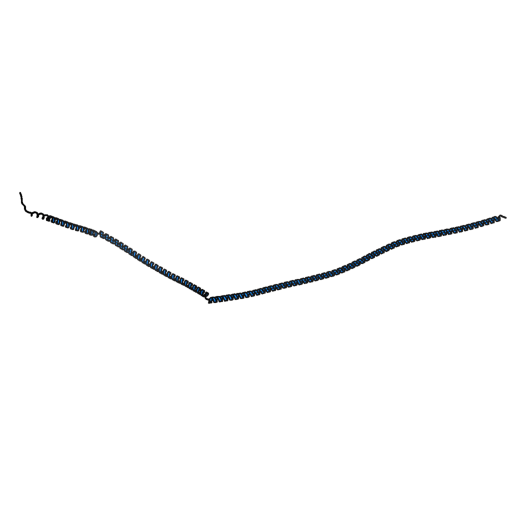 1 93 ? -76.339 19.140 85.682 1.00 96.12 93 LEU A CA 1
ATOM 803 C C . LEU A 1 93 ? -76.089 17.626 85.656 1.00 96.12 93 LEU A C 1
ATOM 805 O O . LEU A 1 93 ? -75.082 17.188 85.109 1.00 96.12 93 LEU A O 1
ATOM 809 N N . LEU A 1 94 ? -76.978 16.819 86.242 1.00 95.88 94 LEU A N 1
ATOM 810 C CA . LEU A 1 94 ? -76.867 15.358 86.189 1.00 95.88 94 LEU A CA 1
ATOM 811 C C . LEU A 1 94 ? -77.118 14.822 84.776 1.00 95.88 94 LEU A C 1
ATOM 813 O O . LEU A 1 94 ? -76.411 13.918 84.334 1.00 95.88 94 LEU A O 1
ATOM 817 N N . GLU A 1 95 ? -78.091 15.385 84.061 1.00 95.50 95 GLU A N 1
ATOM 818 C CA . GLU A 1 95 ? -78.370 15.035 82.665 1.00 95.50 95 GLU A CA 1
ATOM 819 C C . GLU A 1 95 ? -77.183 15.382 81.756 1.00 95.50 95 GLU A C 1
ATOM 821 O O . GLU A 1 95 ? -76.738 14.540 80.974 1.00 95.50 95 GLU A O 1
ATOM 826 N N . GLU A 1 96 ? -76.602 16.574 81.912 1.00 95.06 96 GLU A N 1
ATOM 827 C CA . GLU A 1 96 ? -75.392 16.987 81.191 1.00 95.06 96 GLU A CA 1
ATOM 828 C C . GLU A 1 96 ? -74.201 16.071 81.502 1.00 95.06 96 GLU A C 1
ATOM 830 O O . GLU A 1 96 ? -73.514 15.615 80.587 1.00 95.06 96 GLU A O 1
ATOM 835 N N . GLN A 1 97 ? -73.979 15.737 82.778 1.00 93.88 97 GLN A N 1
ATOM 836 C CA . GLN A 1 97 ? -72.925 14.799 83.178 1.00 93.88 97 GLN A CA 1
ATOM 837 C C . GLN A 1 97 ? -73.119 13.415 82.549 1.00 93.88 97 GLN A C 1
ATOM 839 O O . GLN A 1 97 ? -72.152 12.822 82.071 1.00 93.88 97 GLN A O 1
ATOM 844 N N . ALA A 1 98 ? -74.353 12.908 82.508 1.00 94.12 98 ALA A N 1
ATOM 845 C CA . ALA A 1 98 ? -74.658 11.616 81.902 1.00 94.12 98 ALA A CA 1
ATOM 846 C C . ALA A 1 98 ? -74.428 11.616 80.381 1.00 94.12 98 ALA A C 1
ATOM 848 O O . ALA A 1 98 ? -73.889 10.648 79.842 1.00 94.12 98 ALA A O 1
ATOM 849 N N . LEU A 1 99 ? -74.794 12.697 79.683 1.00 95.56 99 LEU A N 1
ATOM 850 C CA . LEU A 1 99 ? -74.543 12.842 78.246 1.00 95.56 99 LEU A CA 1
ATOM 851 C C . LEU A 1 99 ? -73.045 12.909 77.937 1.00 95.56 99 LEU A C 1
ATOM 853 O O . LEU A 1 99 ? -72.574 12.205 77.045 1.00 95.56 99 LEU A O 1
ATOM 857 N N . LEU A 1 100 ? -72.289 13.698 78.702 1.00 94.31 100 LEU A N 1
ATOM 858 C CA . LEU A 1 100 ? -70.838 13.796 78.543 1.00 94.31 100 LEU A CA 1
ATOM 859 C C . LEU A 1 100 ? -70.145 12.458 78.827 1.00 94.31 100 LEU A C 1
ATOM 861 O O . LEU A 1 100 ? -69.237 12.077 78.092 1.00 94.31 100 LEU A O 1
ATOM 865 N N . ALA A 1 101 ? -70.588 11.709 79.842 1.00 93.31 101 ALA A N 1
ATOM 866 C CA . ALA A 1 101 ? -70.055 10.379 80.132 1.00 93.31 101 ALA A CA 1
ATOM 867 C C . ALA A 1 101 ? -70.251 9.413 78.951 1.00 93.31 101 ALA A C 1
ATOM 869 O O . ALA A 1 101 ? -69.296 8.758 78.537 1.00 93.31 101 ALA A O 1
ATOM 870 N N . ARG A 1 102 ? -71.447 9.395 78.346 1.00 92.50 102 ARG A N 1
ATOM 871 C CA . ARG A 1 102 ? -71.730 8.580 77.151 1.00 92.50 102 ARG A CA 1
ATOM 872 C C . ARG A 1 102 ? -70.863 8.977 75.961 1.00 92.50 102 ARG A C 1
ATOM 874 O O . ARG A 1 102 ? -70.279 8.112 75.321 1.00 92.50 102 ARG A O 1
ATOM 881 N N . GLN A 1 103 ? -70.718 10.276 75.701 1.00 92.81 103 GLN A N 1
ATOM 882 C CA . GLN A 1 103 ? -69.853 10.764 74.622 1.00 92.81 103 GLN A CA 1
ATOM 883 C C . GLN A 1 103 ? -68.389 10.348 74.832 1.00 92.81 103 GLN A C 1
ATOM 885 O O . GLN A 1 103 ? -67.709 9.968 73.881 1.00 92.81 103 GLN A O 1
ATOM 890 N N . LEU A 1 104 ? -67.894 10.369 76.074 1.00 92.06 104 LEU A N 1
ATOM 891 C CA . LEU A 1 104 ? -66.546 9.891 76.391 1.00 92.06 104 LEU A CA 1
ATOM 892 C C . LEU A 1 104 ? -66.397 8.378 76.181 1.00 92.06 104 LEU A C 1
ATOM 894 O O . LEU A 1 104 ? -65.354 7.937 75.700 1.00 92.06 104 LEU A O 1
ATOM 898 N N . GLU A 1 105 ? -67.410 7.585 76.524 1.00 89.25 105 GLU A N 1
ATOM 899 C CA . GLU A 1 105 ? -67.423 6.138 76.277 1.00 89.25 105 GLU A CA 1
ATOM 900 C C . GLU A 1 105 ? -67.445 5.812 74.779 1.00 89.25 105 GLU A C 1
ATOM 902 O O . GLU A 1 105 ? -66.636 5.008 74.320 1.00 89.25 105 GLU A O 1
ATOM 907 N N . GLU A 1 106 ? -68.287 6.484 73.993 1.00 90.50 106 GLU A N 1
ATOM 908 C CA . GLU A 1 106 ? -68.333 6.330 72.533 1.00 90.50 106 GLU A CA 1
ATOM 909 C C . GLU A 1 106 ? -66.992 6.687 71.880 1.00 90.50 106 GLU A C 1
ATOM 911 O O . GLU A 1 106 ? -66.490 5.952 71.023 1.00 90.50 106 GLU A O 1
ATOM 916 N N . LEU A 1 107 ? -66.360 7.779 72.325 1.00 90.12 107 LEU A N 1
ATOM 917 C CA . LEU A 1 107 ? -65.031 8.159 71.854 1.00 90.12 107 LEU A CA 1
ATOM 918 C C . LEU A 1 107 ? -63.982 7.101 72.212 1.00 90.12 107 LEU A C 1
ATOM 920 O O . LEU A 1 107 ? -63.190 6.738 71.341 1.00 90.12 107 LEU A O 1
ATOM 924 N N . ARG A 1 108 ? -63.995 6.558 73.437 1.00 84.94 108 ARG A N 1
ATOM 925 C CA . ARG A 1 108 ? -63.096 5.460 73.842 1.00 84.94 108 ARG A CA 1
ATOM 926 C C . ARG A 1 108 ? -63.276 4.230 72.957 1.00 84.94 108 ARG A C 1
ATOM 928 O O . ARG A 1 108 ? -62.302 3.774 72.372 1.00 84.94 108 ARG A O 1
ATOM 935 N N . LEU A 1 109 ? -64.511 3.776 72.748 1.00 87.12 109 LEU A N 1
ATOM 936 C CA . LEU A 1 109 ? -64.802 2.627 71.883 1.00 87.12 109 LEU A CA 1
ATOM 937 C C . LEU A 1 109 ? -64.360 2.866 70.432 1.00 87.12 109 LEU A C 1
ATOM 939 O O . LEU A 1 109 ? -63.818 1.971 69.782 1.00 87.12 109 LEU A O 1
ATOM 943 N N . SER A 1 110 ? -64.547 4.084 69.914 1.00 87.81 110 SER A N 1
ATOM 944 C CA . SER A 1 110 ? -64.089 4.448 68.569 1.00 87.81 110 SER A CA 1
ATOM 945 C C . SER A 1 110 ? -62.558 4.414 68.443 1.00 87.81 110 SER A C 1
ATOM 947 O O . SER A 1 110 ? -62.028 4.001 67.403 1.00 87.81 110 SER A O 1
ATOM 949 N N . MET A 1 111 ? -61.852 4.800 69.511 1.00 85.69 111 MET A N 1
ATOM 950 C CA . MET A 1 111 ? -60.396 4.752 69.604 1.00 85.69 111 MET A CA 1
ATOM 951 C C . MET A 1 111 ? -59.900 3.314 69.721 1.00 85.69 111 MET A C 1
ATOM 953 O O . MET A 1 111 ? -59.035 2.932 68.938 1.00 85.69 111 MET A O 1
ATOM 957 N N . ASP A 1 112 ? -60.508 2.489 70.569 1.00 89.06 112 ASP A N 1
ATOM 958 C CA . ASP A 1 112 ? -60.167 1.069 70.709 1.00 89.06 112 ASP A CA 1
ATOM 959 C C . ASP A 1 112 ? -60.369 0.313 69.385 1.00 89.06 112 ASP A C 1
ATOM 961 O O . ASP A 1 112 ? -59.503 -0.444 68.942 1.00 89.06 112 ASP A O 1
ATOM 965 N N . ALA A 1 113 ? -61.467 0.584 68.671 1.00 88.31 113 ALA A N 1
ATOM 966 C CA . ALA A 1 113 ? -61.711 0.015 67.346 1.00 88.31 113 ALA A CA 1
ATOM 967 C C . ALA A 1 113 ? -60.680 0.493 66.307 1.00 88.31 113 ALA A C 1
ATOM 969 O O . ALA A 1 113 ? -60.285 -0.260 65.411 1.00 88.31 113 ALA A O 1
ATOM 970 N N . ARG A 1 114 ? -60.230 1.751 66.398 1.00 87.06 114 ARG A N 1
ATOM 971 C CA . ARG A 1 114 ? -59.150 2.280 65.554 1.00 87.06 114 ARG A CA 1
ATOM 972 C C . ARG A 1 114 ? -57.816 1.609 65.879 1.00 87.06 114 ARG A C 1
ATOM 974 O O . ARG A 1 114 ? -57.091 1.266 64.947 1.00 87.06 114 ARG A O 1
ATOM 981 N N . GLU A 1 115 ? -57.504 1.404 67.153 1.00 90.75 115 GLU A N 1
ATOM 982 C CA . GLU A 1 115 ? -56.307 0.689 67.594 1.00 90.75 115 GLU A CA 1
ATOM 983 C C . GLU A 1 115 ? -56.312 -0.765 67.128 1.00 90.75 115 GLU A C 1
ATOM 985 O O . GLU A 1 115 ? -55.300 -1.227 66.602 1.00 90.75 115 GLU A O 1
ATOM 990 N N . GLY A 1 116 ? -57.449 -1.460 67.232 1.00 91.81 116 GLY A N 1
ATOM 991 C CA . GLY A 1 116 ? -57.627 -2.814 66.705 1.00 91.81 116 GLY A CA 1
ATOM 992 C C . GLY A 1 116 ? -57.274 -2.898 65.218 1.00 91.81 116 GLY A C 1
ATOM 993 O O . GLY A 1 116 ? -56.379 -3.652 64.840 1.00 91.81 116 GLY A O 1
ATOM 994 N N . ARG A 1 117 ? -57.858 -2.018 64.389 1.00 91.62 117 ARG A N 1
ATOM 995 C CA . ARG A 1 117 ? -57.548 -1.946 62.946 1.00 91.62 117 ARG A CA 1
ATOM 996 C C . ARG A 1 117 ? -56.077 -1.640 62.657 1.00 91.62 117 ARG A C 1
ATOM 998 O O . ARG A 1 117 ? -55.528 -2.123 61.671 1.00 91.62 117 ARG A O 1
ATOM 1005 N N . LEU A 1 118 ? -55.429 -0.801 63.469 1.00 92.50 118 LEU A N 1
ATOM 1006 C CA . LEU A 1 118 ? -54.002 -0.504 63.309 1.00 92.50 118 LEU A CA 1
ATOM 1007 C C . LEU A 1 118 ? -53.128 -1.712 63.665 1.00 92.50 118 LEU A C 1
ATOM 1009 O O . LEU A 1 118 ? -52.143 -1.963 62.971 1.00 92.50 118 LEU A O 1
ATOM 1013 N N . ARG A 1 119 ? -53.494 -2.473 64.703 1.00 93.44 119 ARG A N 1
ATOM 1014 C CA . ARG A 1 119 ? -52.801 -3.710 65.089 1.00 93.44 119 ARG A CA 1
ATOM 1015 C C . ARG A 1 119 ? -52.942 -4.791 64.023 1.00 93.44 119 ARG A C 1
ATOM 1017 O O . ARG A 1 119 ? -51.936 -5.408 63.689 1.00 93.44 119 ARG A O 1
ATOM 1024 N N . GLU A 1 120 ? -54.135 -4.966 63.459 1.00 93.81 120 GLU A N 1
ATOM 1025 C CA . GLU A 1 120 ? -54.385 -5.885 62.338 1.00 93.81 120 GLU A CA 1
ATOM 1026 C C . GLU A 1 120 ? -53.529 -5.516 61.125 1.00 93.81 120 GLU A C 1
ATOM 1028 O O . GLU A 1 120 ? -52.706 -6.317 60.694 1.00 93.81 120 GLU A O 1
ATOM 1033 N N . ARG A 1 121 ? -53.594 -4.256 60.668 1.00 92.88 121 ARG A N 1
ATOM 1034 C CA . ARG A 1 121 ? -52.765 -3.768 59.551 1.00 92.88 121 ARG A CA 1
ATOM 1035 C C . ARG A 1 121 ? -51.271 -3.952 59.801 1.00 92.88 121 ARG A C 1
ATOM 1037 O O . ARG A 1 121 ? -50.523 -4.274 58.884 1.00 92.88 121 ARG A O 1
ATOM 1044 N N . HIS A 1 122 ? -50.812 -3.714 61.028 1.00 95.62 122 HIS A N 1
ATOM 1045 C CA . HIS A 1 122 ? -49.419 -3.957 61.390 1.00 95.62 122 HIS A CA 1
ATOM 1046 C C . HIS A 1 122 ? -49.081 -5.457 61.356 1.00 95.62 122 HIS A C 1
ATOM 1048 O O . HIS A 1 122 ? -47.995 -5.822 60.907 1.00 95.62 122 HIS A O 1
ATOM 1054 N N . GLY A 1 123 ? -49.999 -6.317 61.803 1.00 96.25 123 GLY A N 1
ATOM 1055 C CA . GLY A 1 123 ? -49.910 -7.770 61.672 1.00 96.25 123 GLY A CA 1
ATOM 1056 C C . GLY A 1 123 ? -49.757 -8.209 60.216 1.00 96.25 123 GLY A C 1
ATOM 1057 O O . GLY A 1 123 ? -48.786 -8.894 59.905 1.00 96.25 123 GLY A O 1
ATOM 1058 N N . ASP A 1 124 ? -50.626 -7.724 59.328 1.00 96.25 124 ASP A N 1
ATOM 1059 C CA . ASP A 1 124 ? -50.614 -8.036 57.891 1.00 96.25 124 ASP A CA 1
ATOM 1060 C C . ASP A 1 124 ? -49.331 -7.555 57.197 1.00 96.25 124 ASP A C 1
ATOM 1062 O O . ASP A 1 124 ? -48.725 -8.249 56.384 1.00 96.25 124 ASP A O 1
ATOM 1066 N N . LEU A 1 125 ? -48.858 -6.352 57.539 1.00 96.31 125 LEU A N 1
ATOM 1067 C CA . LEU A 1 125 ? -47.592 -5.843 57.007 1.00 96.31 125 LEU A CA 1
ATOM 1068 C C . LEU A 1 125 ? -46.398 -6.663 57.500 1.00 96.31 125 LEU A C 1
ATOM 1070 O O . LEU A 1 125 ? -45.411 -6.820 56.776 1.00 96.31 125 LEU A O 1
ATOM 1074 N N . LYS A 1 126 ? -46.456 -7.166 58.737 1.00 96.69 126 LYS A N 1
ATOM 1075 C CA . LYS A 1 126 ? -45.410 -8.022 59.292 1.00 96.69 126 LYS A CA 1
ATOM 1076 C C . LYS A 1 126 ? -45.411 -9.393 58.614 1.00 96.69 126 LYS A C 1
ATOM 1078 O O . LYS A 1 126 ? -44.337 -9.827 58.203 1.00 96.69 126 LYS A O 1
ATOM 1083 N N . SER A 1 127 ? -46.572 -10.023 58.425 1.00 95.62 127 SER A N 1
ATOM 1084 C CA . SER A 1 127 ? -46.678 -11.305 57.716 1.00 95.62 127 SER A CA 1
ATOM 1085 C C . SER A 1 127 ? -46.227 -11.186 56.259 1.00 95.62 127 SER A C 1
ATOM 1087 O O . SER A 1 127 ? -45.375 -11.963 55.842 1.00 95.62 127 SER A O 1
ATOM 1089 N N . ALA A 1 128 ? -46.651 -10.153 55.523 1.00 97.12 128 ALA A N 1
ATOM 1090 C CA . ALA A 1 128 ? -46.212 -9.925 54.142 1.00 97.12 128 ALA A CA 1
ATOM 1091 C C . ALA A 1 128 ? -44.685 -9.740 54.024 1.00 97.12 128 ALA A C 1
ATOM 1093 O O . ALA A 1 128 ? -44.042 -10.267 53.114 1.00 97.12 128 ALA A O 1
ATOM 1094 N N . ARG A 1 129 ? -44.063 -9.021 54.971 1.00 96.06 129 ARG A N 1
ATOM 1095 C CA . ARG A 1 129 ? -42.594 -8.892 55.030 1.00 96.06 129 ARG A CA 1
ATOM 1096 C C . ARG A 1 129 ? -41.914 -10.223 55.339 1.00 96.06 129 ARG A C 1
ATOM 1098 O O . ARG A 1 129 ? -40.841 -10.494 54.802 1.00 96.06 129 ARG A O 1
ATOM 1105 N N . GLU A 1 130 ? -42.490 -11.032 56.220 1.00 95.94 130 GLU A N 1
ATOM 1106 C CA . GLU A 1 130 ? -41.975 -12.365 56.539 1.00 95.94 130 GLU A CA 1
ATOM 1107 C C . GLU A 1 130 ? -42.108 -13.324 55.348 1.00 95.94 130 GLU A C 1
ATOM 1109 O O . GLU A 1 130 ? -41.172 -14.068 55.073 1.00 95.94 130 GLU A O 1
ATOM 1114 N N . GLU A 1 131 ? -43.202 -13.265 54.593 1.00 96.56 131 GLU A N 1
ATOM 1115 C CA . GLU A 1 131 ? -43.399 -14.023 53.352 1.00 96.56 131 GLU A CA 1
ATOM 1116 C C . GLU A 1 131 ? -42.369 -13.645 52.288 1.00 96.56 131 GLU A C 1
ATOM 1118 O O . GLU A 1 131 ? -41.705 -14.520 51.738 1.00 96.56 131 GLU A O 1
ATOM 1123 N N . GLN A 1 132 ? -42.142 -12.349 52.060 1.00 95.06 132 GLN A N 1
ATOM 1124 C CA . GLN A 1 132 ? -41.089 -11.892 51.149 1.00 95.06 132 GLN A CA 1
ATOM 1125 C C . GLN A 1 132 ? -39.705 -12.396 51.574 1.00 95.06 132 GLN A C 1
ATOM 1127 O O . GLN A 1 132 ? -38.930 -12.856 50.738 1.00 95.06 132 GLN A O 1
ATOM 1132 N N . ARG A 1 133 ? -39.391 -12.362 52.877 1.00 96.38 133 ARG A N 1
ATOM 1133 C CA . ARG A 1 133 ? -38.129 -12.918 53.395 1.00 96.38 133 ARG A CA 1
ATOM 1134 C C . ARG A 1 133 ? -38.024 -14.421 53.158 1.00 96.38 133 ARG A C 1
ATOM 1136 O O . ARG A 1 133 ? -36.940 -14.879 52.812 1.00 96.38 133 ARG A O 1
ATOM 1143 N N . LYS A 1 134 ? -39.118 -15.172 53.327 1.00 97.25 134 LYS A N 1
ATOM 1144 C CA . LYS A 1 134 ? -39.163 -16.615 53.042 1.00 97.25 134 LYS A CA 1
ATOM 1145 C C . LYS A 1 134 ? -38.904 -16.890 51.561 1.00 97.25 134 LYS A C 1
ATOM 1147 O O . LYS A 1 134 ? -38.017 -17.676 51.265 1.00 97.25 134 LYS A O 1
ATOM 1152 N N . LEU A 1 135 ? -39.563 -16.169 50.651 1.00 97.88 135 LEU A N 1
ATOM 1153 C CA . LEU A 1 135 ? -39.352 -16.311 49.203 1.00 97.88 135 LEU A CA 1
ATOM 1154 C C . LEU A 1 135 ? -37.904 -16.016 48.797 1.00 97.88 135 LEU A C 1
ATOM 1156 O O . LEU A 1 135 ? -37.301 -16.770 48.037 1.00 97.88 135 LEU A O 1
ATOM 1160 N N . ILE A 1 136 ? -37.322 -14.939 49.330 1.00 97.12 136 ILE A N 1
ATOM 1161 C CA . ILE A 1 136 ? -35.917 -14.598 49.071 1.00 97.12 136 ILE A CA 1
ATOM 1162 C C . ILE A 1 136 ? -34.996 -15.694 49.619 1.00 97.12 136 ILE A C 1
ATOM 1164 O O . ILE A 1 136 ? -34.056 -16.106 48.941 1.00 97.12 136 ILE A O 1
ATOM 1168 N N . ALA A 1 137 ? -35.264 -16.195 50.827 1.00 96.81 137 ALA A N 1
ATOM 1169 C CA . ALA A 1 137 ? -34.485 -17.281 51.408 1.00 96.81 137 ALA A CA 1
ATOM 1170 C C . ALA A 1 137 ? -34.577 -18.561 50.562 1.00 96.81 137 ALA A C 1
ATOM 1172 O O . ALA A 1 137 ? -33.554 -19.185 50.300 1.00 96.81 137 ALA A O 1
ATOM 1173 N N . GLU A 1 138 ? -35.765 -18.921 50.079 1.00 96.81 138 GLU A N 1
ATOM 1174 C CA . GLU A 1 138 ? -35.984 -20.068 49.192 1.00 96.81 138 GLU A CA 1
ATOM 1175 C C . GLU A 1 138 ? -35.222 -19.928 47.867 1.00 96.81 138 GLU A C 1
ATOM 1177 O O . GLU A 1 138 ? -34.552 -20.872 47.445 1.00 96.81 138 GLU A O 1
ATOM 1182 N N . GLN A 1 139 ? -35.246 -18.746 47.242 1.00 97.00 139 GLN A N 1
ATOM 1183 C CA . GLN A 1 139 ? -34.484 -18.470 46.018 1.00 97.00 139 GLN A CA 1
ATOM 1184 C C . GLN A 1 139 ? -32.977 -18.608 46.243 1.00 97.00 139 GLN A C 1
ATOM 1186 O O . GLN A 1 139 ? -32.295 -19.293 45.480 1.00 97.00 139 GLN A O 1
ATOM 1191 N N . LEU A 1 140 ? -32.453 -18.010 47.313 1.00 97.19 140 LEU A N 1
ATOM 1192 C CA . LEU A 1 140 ? -31.031 -18.093 47.645 1.00 97.19 140 LEU A CA 1
ATOM 1193 C C . LEU A 1 140 ? -30.606 -19.530 47.968 1.00 97.19 140 LEU A C 1
ATOM 1195 O O . LEU A 1 140 ? -29.539 -19.969 47.536 1.00 97.19 140 LEU A O 1
ATOM 1199 N N . LEU A 1 141 ? -31.444 -20.283 48.685 1.00 96.44 141 LEU A N 1
ATOM 1200 C CA . LEU A 1 141 ? -31.216 -21.703 48.950 1.00 96.44 141 LEU A CA 1
ATOM 1201 C C . LEU A 1 141 ? -31.193 -22.513 47.651 1.00 96.44 141 LEU A C 1
ATOM 1203 O O . LEU A 1 141 ? -30.317 -23.364 47.484 1.00 96.44 141 LEU A O 1
ATOM 1207 N N . TYR A 1 142 ? -32.099 -22.224 46.716 1.00 96.00 142 TYR A N 1
ATOM 1208 C CA . TYR A 1 142 ? -32.131 -22.872 45.409 1.00 96.00 142 TYR A CA 1
ATOM 1209 C C . TYR A 1 142 ? -30.884 -22.558 44.576 1.00 96.00 142 TYR A C 1
ATOM 1211 O O . TYR A 1 142 ? -30.267 -23.470 44.028 1.00 96.00 142 TYR A O 1
ATOM 1219 N N . GLU A 1 143 ? -30.454 -21.297 44.513 1.00 94.75 143 GLU A N 1
ATOM 1220 C CA . GLU A 1 143 ? -29.222 -20.917 43.816 1.00 94.75 143 GLU A CA 1
ATOM 1221 C C . GLU A 1 143 ? -27.983 -21.563 44.436 1.00 94.75 143 GLU A C 1
ATOM 1223 O O . GLU A 1 143 ? -27.101 -22.044 43.721 1.00 94.75 143 GLU A O 1
ATOM 1228 N N . HIS A 1 144 ? -27.915 -21.592 45.767 1.00 95.19 144 HIS A N 1
ATOM 1229 C CA . HIS A 1 144 ? -26.830 -22.236 46.493 1.00 95.19 144 HIS A CA 1
ATOM 1230 C C . HIS A 1 144 ? -26.800 -23.744 46.220 1.00 95.19 144 HIS A C 1
ATOM 1232 O O . HIS A 1 144 ? -25.741 -24.300 45.925 1.00 95.19 144 HIS A O 1
ATOM 1238 N N . TRP A 1 145 ? -27.960 -24.406 46.239 1.00 95.06 145 TRP A N 1
ATOM 1239 C CA . TRP A 1 145 ? -28.087 -25.807 45.844 1.00 95.06 145 TRP A CA 1
ATOM 1240 C C . TRP A 1 145 ? -27.655 -26.025 44.390 1.00 95.06 145 TRP A C 1
ATOM 1242 O O . TRP A 1 145 ? -26.854 -26.920 44.129 1.00 95.06 145 TRP A O 1
ATOM 1252 N N . LYS A 1 146 ? -28.105 -25.176 43.456 1.00 94.50 146 LYS A N 1
ATOM 1253 C CA . LYS A 1 146 ? -27.754 -25.251 42.032 1.00 94.50 146 LYS A CA 1
ATOM 1254 C C . LYS A 1 146 ? -26.238 -25.186 41.826 1.00 94.50 146 LYS A C 1
ATOM 1256 O O . LYS A 1 146 ? -25.684 -26.039 41.139 1.00 94.50 146 LYS A O 1
ATOM 1261 N N . LYS A 1 147 ? -25.570 -24.215 42.460 1.00 89.31 147 LYS A N 1
ATOM 1262 C CA . LYS A 1 147 ? -24.110 -24.015 42.375 1.00 89.31 147 LYS A CA 1
ATOM 1263 C C . LYS A 1 147 ? -23.322 -25.157 43.019 1.00 89.31 147 LYS A C 1
ATOM 1265 O O . LYS A 1 147 ? -22.273 -25.550 42.512 1.00 89.31 147 LYS A O 1
ATOM 1270 N N . ASN A 1 148 ? -23.813 -25.702 44.131 1.00 92.69 148 ASN A N 1
ATOM 1271 C CA . ASN A 1 148 ? -23.094 -26.730 44.882 1.00 92.69 148 ASN A CA 1
ATOM 1272 C C . ASN A 1 148 ? -23.366 -28.154 44.399 1.00 92.69 148 ASN A C 1
ATOM 1274 O O . ASN A 1 148 ? -22.575 -29.050 44.700 1.00 92.69 148 ASN A O 1
ATOM 1278 N N . ASN A 1 149 ? -24.434 -28.387 43.638 1.00 94.56 149 ASN A N 1
ATOM 1279 C CA . ASN A 1 149 ? -24.751 -29.712 43.129 1.00 94.56 149 ASN A CA 1
ATOM 1280 C C . ASN A 1 149 ? -23.657 -30.182 42.144 1.00 94.56 149 ASN A C 1
ATOM 1282 O O . ASN A 1 149 ? -23.487 -29.577 41.081 1.00 94.56 149 ASN A O 1
ATOM 1286 N N . PRO A 1 150 ? -22.894 -31.246 42.466 1.00 94.06 150 PRO A N 1
ATOM 1287 C CA . PRO A 1 150 ? -21.789 -31.701 41.624 1.00 94.06 150 PRO A CA 1
ATOM 1288 C C . PRO A 1 150 ? -22.263 -32.150 40.235 1.00 94.06 150 PRO A C 1
ATOM 1290 O O . PRO A 1 150 ? -21.610 -31.834 39.247 1.00 94.06 150 PRO A O 1
ATOM 1293 N N . LYS A 1 151 ? -23.447 -32.771 40.135 1.00 94.25 151 LYS A N 1
ATOM 1294 C CA . LYS A 1 151 ? -24.001 -33.246 38.856 1.00 94.25 151 LYS A CA 1
ATOM 1295 C C . LYS A 1 151 ? -24.298 -32.099 37.887 1.00 94.25 151 LYS A C 1
ATOM 1297 O O . LYS A 1 151 ? -24.058 -32.224 36.693 1.00 94.25 151 LYS A O 1
ATOM 1302 N N . LEU A 1 152 ? -24.808 -30.972 38.392 1.00 93.69 152 LEU A N 1
ATOM 1303 C CA . LEU A 1 152 ? -25.061 -29.791 37.559 1.00 93.69 152 LEU A CA 1
ATOM 1304 C C . LEU A 1 152 ? -23.753 -29.158 37.083 1.00 93.69 152 LEU A C 1
ATOM 1306 O O . LEU A 1 152 ? -23.650 -28.809 35.913 1.00 93.69 152 LEU A O 1
ATOM 1310 N N . ARG A 1 153 ? -22.733 -29.093 37.949 1.00 92.50 153 ARG A N 1
ATOM 1311 C CA . ARG A 1 153 ? -21.396 -28.611 37.571 1.00 92.50 153 ARG A CA 1
ATOM 1312 C C . ARG A 1 153 ? -20.754 -29.478 36.493 1.00 92.50 153 ARG A C 1
ATOM 1314 O O . ARG A 1 153 ? -20.157 -28.952 35.558 1.00 92.50 153 ARG A O 1
ATOM 1321 N N . GLU A 1 154 ? -20.900 -30.796 36.591 1.00 95.00 154 GLU A N 1
ATOM 1322 C CA . GLU A 1 154 ? -20.439 -31.725 35.558 1.00 95.00 154 GLU A CA 1
ATOM 1323 C C . GLU A 1 154 ? -21.133 -31.453 34.218 1.00 95.00 154 GLU A C 1
ATOM 1325 O O . GLU A 1 154 ? -20.446 -31.301 33.208 1.00 95.00 154 GLU A O 1
ATOM 1330 N N . ILE A 1 155 ? -22.461 -31.298 34.214 1.00 95.50 155 ILE A N 1
ATOM 1331 C CA . ILE A 1 155 ? -23.241 -30.982 33.007 1.00 95.50 155 ILE A CA 1
ATOM 1332 C C . ILE A 1 155 ? -22.839 -29.623 32.416 1.00 95.50 155 ILE A C 1
ATOM 1334 O O . ILE A 1 155 ? -22.585 -29.540 31.218 1.00 95.50 155 ILE A O 1
ATOM 1338 N N . GLU A 1 156 ? -22.733 -28.567 33.226 1.00 93.19 156 GLU A N 1
ATOM 1339 C CA . GLU A 1 156 ? -22.292 -27.239 32.773 1.00 93.19 156 GLU A CA 1
ATOM 1340 C C . GLU A 1 156 ? -20.877 -27.295 32.181 1.00 93.19 156 GLU A C 1
ATOM 1342 O O . GLU A 1 156 ? -20.622 -26.724 31.120 1.00 93.19 156 GLU A O 1
ATOM 1347 N N . SER A 1 157 ? -19.969 -28.050 32.810 1.00 92.25 157 SER A N 1
ATOM 1348 C CA . SER A 1 157 ? -18.618 -28.257 32.287 1.00 92.25 157 SER A CA 1
ATOM 1349 C C . SER A 1 157 ? -18.615 -29.035 30.969 1.00 92.25 157 SER A C 1
ATOM 1351 O O . SER A 1 157 ? -17.816 -28.729 30.087 1.00 92.25 157 SER A O 1
ATOM 1353 N N . ALA A 1 158 ? -19.507 -30.016 30.808 1.00 95.88 158 ALA A N 1
ATOM 1354 C CA . ALA A 1 158 ? -19.651 -30.780 29.576 1.00 95.88 158 ALA A CA 1
ATOM 1355 C C . ALA A 1 158 ? -20.195 -29.894 28.452 1.00 95.88 158 ALA A C 1
ATOM 1357 O O . ALA A 1 158 ? -19.590 -29.833 27.388 1.00 95.88 158 ALA A O 1
ATOM 1358 N N . LEU A 1 159 ? -21.254 -29.124 28.711 1.00 96.62 159 LEU A N 1
ATOM 1359 C CA . LEU A 1 159 ? -21.792 -28.150 27.757 1.00 96.62 159 LEU A CA 1
ATOM 1360 C C . LEU A 1 159 ? -20.743 -27.111 27.353 1.00 96.62 159 LEU A C 1
ATOM 1362 O O . LEU A 1 159 ? -20.626 -26.774 26.177 1.00 96.62 159 LEU A O 1
ATOM 1366 N N . HIS A 1 160 ? -19.946 -26.632 28.310 1.00 96.31 160 HIS A N 1
ATOM 1367 C CA . HIS A 1 160 ? -18.853 -25.715 28.017 1.00 96.31 160 HIS A CA 1
ATOM 1368 C C . HIS A 1 160 ? -17.773 -26.366 27.141 1.00 96.31 160 HIS A C 1
ATOM 1370 O O . HIS A 1 160 ? -17.341 -25.762 26.162 1.00 96.31 160 HIS A O 1
ATOM 1376 N N . LYS A 1 161 ? -17.371 -27.610 27.434 1.00 96.88 161 LYS A N 1
ATOM 1377 C CA . LYS A 1 161 ? -16.429 -28.368 26.593 1.00 96.88 161 LYS A CA 1
ATOM 1378 C C . LYS A 1 161 ? -16.965 -28.551 25.176 1.00 96.88 161 LYS A C 1
ATOM 1380 O O . LYS A 1 161 ? -16.231 -28.284 24.232 1.00 96.88 161 LYS A O 1
ATOM 1385 N N . GLU A 1 162 ? -18.229 -28.936 25.021 1.00 97.00 162 GLU A N 1
ATOM 1386 C CA . GLU A 1 162 ? -18.875 -29.059 23.708 1.00 97.00 162 GLU A CA 1
ATOM 1387 C C . GLU A 1 162 ? -18.878 -27.723 22.959 1.00 97.00 162 GLU A C 1
ATOM 1389 O O . GLU A 1 162 ? -18.539 -27.669 21.778 1.00 97.00 162 GLU A O 1
ATOM 1394 N N . HIS A 1 163 ? -19.186 -26.620 23.646 1.00 97.44 163 HIS A N 1
ATOM 1395 C CA . HIS A 1 163 ? -19.121 -25.286 23.057 1.00 97.44 163 HIS A CA 1
ATOM 1396 C C . HIS A 1 163 ? -17.709 -24.941 22.561 1.00 97.44 163 HIS A C 1
ATOM 1398 O O . HIS A 1 163 ? -17.563 -24.484 21.430 1.00 97.44 163 HIS A O 1
ATOM 1404 N N . VAL A 1 164 ? -16.676 -25.207 23.366 1.00 97.75 164 VAL A N 1
ATOM 1405 C CA . VAL A 1 164 ? -15.270 -24.972 22.993 1.00 97.75 164 VAL A CA 1
ATOM 1406 C C . VAL A 1 164 ? -14.834 -25.872 21.833 1.00 97.75 164 VAL A C 1
ATOM 1408 O O . VAL A 1 164 ? -14.146 -25.425 20.920 1.00 97.75 164 VAL A O 1
ATOM 1411 N N . ILE A 1 165 ? -15.250 -27.139 21.823 1.00 97.88 165 ILE A N 1
ATOM 1412 C CA . ILE A 1 165 ? -14.964 -28.061 20.716 1.00 97.88 165 ILE A CA 1
ATOM 1413 C C . ILE A 1 165 ? -15.621 -27.556 19.429 1.00 97.88 165 ILE A C 1
ATOM 1415 O O . ILE A 1 165 ? -14.992 -27.568 18.372 1.00 97.88 165 ILE A O 1
ATOM 1419 N N . ASN A 1 166 ? -16.870 -27.097 19.502 1.00 97.38 166 ASN A N 1
ATOM 1420 C CA . ASN A 1 166 ? -17.594 -26.586 18.344 1.00 97.38 166 ASN A CA 1
ATOM 1421 C C . ASN A 1 166 ? -17.001 -25.269 17.834 1.00 97.38 166 ASN A C 1
ATOM 1423 O O . ASN A 1 166 ? -16.795 -25.141 16.631 1.00 97.38 166 ASN A O 1
ATOM 1427 N N . SER A 1 167 ? -16.648 -24.327 18.713 1.00 96.81 167 SER A N 1
ATOM 1428 C CA . SER A 1 167 ? -15.980 -23.089 18.295 1.00 96.81 167 SER A CA 1
ATOM 1429 C C . SER A 1 167 ? -14.616 -23.367 17.662 1.00 96.81 167 SER A C 1
ATOM 1431 O O . SER A 1 167 ? -14.281 -22.774 16.638 1.00 96.81 167 SER A O 1
ATOM 1433 N N . TRP A 1 168 ? -13.862 -24.336 18.186 1.00 97.31 168 TRP A N 1
ATOM 1434 C CA . TRP A 1 168 ? -12.588 -24.733 17.595 1.00 97.31 168 TRP A CA 1
ATOM 1435 C C . TRP A 1 168 ? -12.748 -25.429 16.235 1.00 97.31 168 TRP A C 1
ATOM 1437 O O . TRP A 1 168 ? -11.955 -25.186 15.323 1.00 97.31 168 TRP A O 1
ATOM 1447 N N . LYS A 1 169 ? -13.788 -26.257 16.052 1.00 97.12 169 LYS A N 1
ATOM 1448 C CA . LYS A 1 169 ? -14.140 -26.824 14.736 1.00 97.12 169 LYS A CA 1
ATOM 1449 C C . LYS A 1 169 ? -14.440 -25.719 13.723 1.00 97.12 169 LYS A C 1
ATOM 1451 O O . LYS A 1 169 ? -13.839 -25.732 12.652 1.00 97.12 169 LYS A O 1
ATOM 1456 N N . MET A 1 170 ? -15.268 -24.741 14.096 1.00 96.25 170 MET A N 1
ATOM 1457 C CA . MET A 1 170 ? -15.572 -23.582 13.248 1.00 96.25 170 MET A CA 1
ATOM 1458 C C . MET A 1 170 ? -14.302 -22.810 12.879 1.00 96.25 170 MET A C 1
ATOM 1460 O O . MET A 1 170 ? -14.073 -22.528 11.709 1.00 96.25 170 MET A O 1
ATOM 1464 N N . GLN A 1 171 ? -13.420 -22.552 13.848 1.00 97.12 171 GLN A N 1
ATOM 1465 C CA . GLN A 1 171 ? -12.146 -21.871 13.600 1.00 97.12 171 GLN A CA 1
ATOM 1466 C C . GLN A 1 171 ? -11.241 -22.659 12.639 1.00 97.12 171 GLN A C 1
ATOM 1468 O O . GLN A 1 171 ? -10.549 -22.084 11.799 1.00 97.12 171 GLN A O 1
ATOM 1473 N N . LYS A 1 172 ? -11.227 -23.992 12.746 1.00 97.25 172 LYS A N 1
ATOM 1474 C CA . LYS A 1 172 ? -10.462 -24.854 11.838 1.00 97.25 172 LYS A CA 1
ATOM 1475 C C . LYS A 1 172 ? -11.033 -24.828 10.420 1.00 97.25 172 LYS A C 1
ATOM 1477 O O . LYS A 1 172 ? -10.264 -24.880 9.464 1.00 97.25 172 LYS A O 1
ATOM 1482 N N . GLU A 1 173 ? -12.352 -24.783 10.281 1.00 95.88 173 GLU A N 1
ATOM 1483 C CA . GLU A 1 173 ? -13.031 -24.659 8.989 1.00 95.88 173 GLU A CA 1
ATOM 1484 C C . GLU A 1 173 ? -12.777 -23.291 8.352 1.00 95.88 173 GLU A C 1
ATOM 1486 O O . GLU A 1 173 ? -12.397 -23.234 7.185 1.00 95.88 173 GLU A O 1
ATOM 1491 N N . GLU A 1 174 ? -12.872 -22.212 9.127 1.00 96.38 174 GLU A N 1
ATOM 1492 C CA . GLU A 1 174 ? -12.550 -20.856 8.680 1.00 96.38 174 GLU A CA 1
ATOM 1493 C C . GLU A 1 174 ? -11.097 -20.754 8.204 1.00 96.38 174 GLU A C 1
ATOM 1495 O O . GLU A 1 174 ? -10.833 -20.262 7.108 1.00 96.38 174 GLU A O 1
ATOM 1500 N N . LYS A 1 175 ? -10.148 -21.306 8.970 1.00 97.12 175 LYS A N 1
ATOM 1501 C CA . LYS A 1 175 ? -8.736 -21.328 8.576 1.00 97.12 175 LYS A CA 1
ATOM 1502 C C . LYS A 1 175 ? -8.515 -22.063 7.249 1.00 97.12 175 LYS A C 1
ATOM 1504 O O . LYS A 1 175 ? -7.777 -21.572 6.404 1.00 97.12 175 LYS A O 1
ATOM 1509 N N . LYS A 1 176 ? -9.183 -23.201 7.034 1.00 96.62 176 LYS A N 1
ATOM 1510 C CA . LYS A 1 176 ? -9.110 -23.931 5.756 1.00 96.62 176 LYS A CA 1
ATOM 1511 C C . LYS A 1 176 ? -9.670 -23.119 4.589 1.00 96.62 176 LYS A C 1
ATOM 1513 O O . LYS A 1 176 ? -9.118 -23.175 3.497 1.00 96.62 176 LYS A O 1
ATOM 1518 N N . GLN A 1 177 ? -10.768 -22.392 4.803 1.00 94.62 177 GLN A N 1
ATOM 1519 C CA . GLN A 1 177 ? -11.339 -21.519 3.774 1.00 94.62 177 GLN A CA 1
ATOM 1520 C C . GLN A 1 177 ? -10.377 -20.379 3.430 1.00 94.62 177 GLN A C 1
ATOM 1522 O O . GLN A 1 177 ? -10.145 -20.122 2.254 1.00 94.62 177 GLN A O 1
ATOM 1527 N N . GLN A 1 178 ? -9.764 -19.756 4.439 1.00 93.62 178 GLN A N 1
ATOM 1528 C CA . GLN A 1 178 ? -8.754 -18.717 4.238 1.00 93.62 178 GLN A CA 1
ATOM 1529 C C . GLN A 1 178 ? -7.543 -19.247 3.459 1.00 93.62 178 GLN A C 1
ATOM 1531 O O . GLN A 1 178 ? -7.128 -18.627 2.482 1.00 93.62 178 GLN A O 1
ATOM 1536 N N . GLU A 1 179 ? -7.013 -20.412 3.833 1.00 95.69 179 GLU A N 1
ATOM 1537 C CA . GLU A 1 179 ? -5.913 -21.066 3.110 1.00 95.69 179 GLU A CA 1
ATOM 1538 C C . GLU A 1 179 ? -6.290 -21.338 1.645 1.00 95.69 179 GLU A C 1
ATOM 1540 O O . GLU A 1 179 ? -5.531 -20.985 0.746 1.00 95.69 179 GLU A O 1
ATOM 1545 N N . ALA A 1 180 ? -7.494 -21.857 1.377 1.00 95.25 180 ALA A N 1
ATOM 1546 C CA . ALA A 1 180 ? -7.970 -22.080 0.011 1.00 95.25 180 ALA A CA 1
ATOM 1547 C C . ALA A 1 180 ? -8.066 -20.773 -0.799 1.00 95.25 180 ALA A C 1
ATOM 1549 O O . ALA A 1 180 ? -7.629 -20.729 -1.949 1.00 95.25 180 ALA A O 1
ATOM 1550 N N . THR A 1 181 ? -8.578 -19.690 -0.202 1.00 92.44 181 THR A N 1
ATOM 1551 C CA . THR A 1 181 ? -8.628 -18.381 -0.876 1.00 92.44 181 THR A CA 1
ATOM 1552 C C . THR A 1 181 ? -7.235 -17.824 -1.162 1.00 92.44 181 THR A C 1
ATOM 1554 O O . THR A 1 181 ? -6.994 -17.325 -2.258 1.00 92.44 181 THR A O 1
ATOM 1557 N N . GLN A 1 182 ? -6.290 -17.980 -0.231 1.00 93.75 182 GLN A N 1
ATOM 1558 C CA . GLN A 1 182 ? -4.901 -17.560 -0.425 1.00 93.75 182 GLN A CA 1
ATOM 1559 C C . GLN A 1 182 ? -4.218 -18.373 -1.527 1.00 93.75 182 GLN A C 1
ATOM 1561 O O . GLN A 1 182 ? -3.487 -17.818 -2.341 1.00 93.75 182 GLN A O 1
ATOM 1566 N N . GLU A 1 183 ? -4.470 -19.681 -1.605 1.00 94.06 183 GLU A N 1
ATOM 1567 C CA . GLU A 1 183 ? -3.969 -20.513 -2.701 1.00 94.06 183 GLU A CA 1
ATOM 1568 C C . GLU A 1 183 ? -4.525 -20.078 -4.062 1.00 94.06 183 GLU A C 1
ATOM 1570 O O . GLU A 1 183 ? -3.795 -20.079 -5.054 1.00 94.06 183 GLU A O 1
ATOM 1575 N N . GLU A 1 184 ? -5.805 -19.709 -4.140 1.00 94.00 184 GLU A N 1
ATOM 1576 C CA . GLU A 1 184 ? -6.400 -19.178 -5.368 1.00 94.00 184 GLU A CA 1
ATOM 1577 C C . GLU A 1 184 ? -5.795 -17.831 -5.771 1.00 94.00 184 GLU A C 1
ATOM 1579 O O . GLU A 1 184 ? -5.495 -17.626 -6.948 1.00 94.00 184 GLU A O 1
ATOM 1584 N N . GLU A 1 185 ? -5.590 -16.925 -4.816 1.00 93.81 185 GLU A N 1
ATOM 1585 C CA . GLU A 1 185 ? -4.919 -15.645 -5.047 1.00 93.81 185 GLU A CA 1
ATOM 1586 C C . GLU A 1 185 ? -3.479 -15.852 -5.519 1.00 93.81 185 GLU A C 1
ATOM 1588 O O . GLU A 1 185 ? -3.088 -15.293 -6.544 1.00 93.81 185 GLU A O 1
ATOM 1593 N N . ASN A 1 186 ? -2.721 -16.732 -4.862 1.00 94.06 186 ASN A N 1
ATOM 1594 C CA . ASN A 1 186 ? -1.359 -17.077 -5.265 1.00 94.06 186 ASN A CA 1
ATOM 1595 C C . ASN A 1 186 ? -1.317 -17.611 -6.701 1.00 94.06 186 ASN A C 1
ATOM 1597 O O . ASN A 1 186 ? -0.523 -17.128 -7.505 1.00 94.06 186 ASN A O 1
ATOM 1601 N N . LYS A 1 187 ? -2.232 -18.514 -7.076 1.00 95.00 187 LYS A N 1
ATOM 1602 C CA . LYS A 1 187 ? -2.350 -19.001 -8.463 1.00 95.00 187 LYS A CA 1
ATOM 1603 C C . LYS A 1 187 ? -2.648 -17.865 -9.444 1.00 95.00 187 LYS A C 1
ATOM 1605 O O . LYS A 1 187 ? -2.123 -17.858 -10.555 1.00 95.00 187 LYS A O 1
ATOM 1610 N N . ARG A 1 188 ? -3.497 -16.896 -9.080 1.00 94.12 188 ARG A N 1
ATOM 1611 C CA . ARG A 1 188 ? -3.779 -15.722 -9.932 1.00 94.12 188 ARG A CA 1
ATOM 1612 C C . ARG A 1 188 ? -2.526 -14.871 -10.126 1.00 94.12 188 ARG A C 1
ATOM 1614 O O . ARG A 1 188 ? -2.217 -14.535 -11.269 1.00 94.12 188 ARG A O 1
ATOM 1621 N N . TYR A 1 189 ? -1.786 -14.600 -9.054 1.00 91.94 189 TYR A N 1
ATOM 1622 C CA . TYR A 1 189 ? -0.530 -13.855 -9.115 1.00 91.94 189 TYR A CA 1
ATOM 1623 C C . TYR A 1 189 ? 0.544 -14.581 -9.930 1.00 91.94 189 TYR A C 1
ATOM 1625 O O . TYR A 1 189 ? 1.197 -13.960 -10.767 1.00 91.94 189 TYR A O 1
ATOM 1633 N N . GLU A 1 190 ? 0.693 -15.895 -9.762 1.00 94.81 190 GLU A N 1
ATOM 1634 C CA . GLU A 1 190 ? 1.599 -16.716 -10.574 1.00 94.81 190 GLU A CA 1
ATOM 1635 C C . GLU A 1 190 ? 1.231 -16.644 -12.062 1.00 94.81 190 GLU A C 1
ATOM 1637 O O . GLU A 1 190 ? 2.094 -16.413 -12.908 1.00 94.81 190 GLU A O 1
ATOM 1642 N N . ASN A 1 191 ? -0.059 -16.739 -12.390 1.00 95.19 191 ASN A N 1
ATOM 1643 C CA . ASN A 1 191 ? -0.542 -16.625 -13.766 1.00 95.19 191 ASN A CA 1
ATOM 1644 C C . ASN A 1 191 ? -0.305 -15.230 -14.369 1.00 95.19 191 ASN A C 1
ATOM 1646 O O . ASN A 1 191 ? -0.013 -15.101 -15.559 1.00 95.19 191 ASN A O 1
ATOM 1650 N N . GLU A 1 192 ? -0.469 -14.163 -13.589 1.00 94.69 192 GLU A N 1
ATOM 1651 C CA . GLU A 1 192 ? -0.135 -12.796 -14.009 1.00 94.69 192 GLU A CA 1
ATOM 1652 C C . GLU A 1 192 ? 1.364 -12.632 -14.243 1.00 94.69 192 GLU A C 1
ATOM 1654 O O . GLU A 1 192 ? 1.774 -12.089 -15.271 1.00 94.69 192 GLU A O 1
ATOM 1659 N N . TYR A 1 193 ? 2.179 -13.171 -13.341 1.00 92.12 193 TYR A N 1
ATOM 1660 C CA . TYR A 1 193 ? 3.628 -13.161 -13.463 1.00 92.12 193 TYR A CA 1
ATOM 1661 C C . TYR A 1 193 ? 4.099 -13.927 -14.704 1.00 92.12 193 TYR A C 1
ATOM 1663 O O . TYR A 1 193 ? 4.935 -13.435 -15.464 1.00 92.12 193 TYR A O 1
ATOM 1671 N N . GLU A 1 194 ? 3.529 -15.103 -14.972 1.00 93.44 194 GLU A N 1
ATOM 1672 C CA . GLU A 1 194 ? 3.825 -15.862 -16.183 1.00 93.44 194 GLU A CA 1
ATOM 1673 C C . GLU A 1 194 ? 3.428 -15.113 -17.455 1.00 93.44 194 GLU A C 1
ATOM 1675 O O . GLU A 1 194 ? 4.196 -15.109 -18.420 1.00 93.44 194 GLU A O 1
ATOM 1680 N N . ARG A 1 195 ? 2.259 -14.460 -17.470 1.00 94.06 195 ARG A N 1
ATOM 1681 C CA . ARG A 1 195 ? 1.829 -13.628 -18.604 1.00 94.06 195 ARG A CA 1
ATOM 1682 C C . ARG A 1 195 ? 2.811 -12.487 -18.847 1.00 94.06 195 ARG A C 1
ATOM 1684 O O . ARG A 1 195 ? 3.319 -12.363 -19.958 1.00 94.06 195 ARG A O 1
ATOM 1691 N N . ALA A 1 196 ? 3.164 -11.739 -17.804 1.00 94.62 196 ALA A N 1
ATOM 1692 C CA . ALA A 1 196 ? 4.138 -10.655 -17.896 1.00 94.62 196 ALA A CA 1
ATOM 1693 C C . ALA A 1 196 ? 5.512 -11.151 -18.382 1.00 94.62 196 ALA A C 1
ATOM 1695 O O . ALA A 1 196 ? 6.153 -10.512 -19.218 1.00 94.62 196 ALA A O 1
ATOM 1696 N N . ARG A 1 197 ? 5.951 -12.326 -17.914 1.00 93.44 197 ARG A N 1
ATOM 1697 C CA . ARG A 1 197 ? 7.196 -12.959 -18.365 1.00 93.44 197 ARG A CA 1
ATOM 1698 C C . ARG A 1 197 ? 7.146 -13.334 -19.848 1.00 93.44 197 ARG A C 1
ATOM 1700 O O . ARG A 1 197 ? 8.129 -13.112 -20.553 1.00 93.44 197 ARG A O 1
ATOM 1707 N N . ARG A 1 198 ? 6.032 -13.896 -20.330 1.00 94.19 198 ARG A N 1
ATOM 1708 C CA . ARG A 1 198 ? 5.843 -14.244 -21.751 1.00 94.19 198 ARG A CA 1
ATOM 1709 C C . ARG A 1 198 ? 5.838 -12.993 -22.627 1.00 94.19 198 ARG A C 1
ATOM 1711 O O . ARG A 1 198 ? 6.590 -12.951 -23.594 1.00 94.19 198 ARG A O 1
ATOM 1718 N N . GLU A 1 199 ? 5.105 -11.953 -22.234 1.00 94.12 199 GLU A N 1
ATOM 1719 C CA . GLU A 1 199 ? 5.091 -10.669 -22.945 1.00 94.12 199 GLU A CA 1
ATOM 1720 C C . GLU A 1 199 ? 6.483 -10.032 -23.020 1.00 94.12 199 GLU A C 1
ATOM 1722 O O . GLU A 1 199 ? 6.884 -9.527 -24.067 1.00 94.12 199 GLU A O 1
ATOM 1727 N N . ALA A 1 200 ? 7.250 -10.065 -21.927 1.00 94.38 200 ALA A N 1
ATOM 1728 C CA . ALA A 1 200 ? 8.616 -9.553 -21.921 1.00 94.38 200 ALA A CA 1
ATOM 1729 C C . ALA A 1 200 ? 9.513 -10.330 -22.898 1.00 94.38 200 ALA A C 1
ATOM 1731 O O . ALA A 1 200 ? 10.261 -9.723 -23.664 1.00 94.38 200 ALA A O 1
ATOM 1732 N N . LEU A 1 201 ? 9.408 -11.662 -22.925 1.00 94.75 201 LEU A N 1
ATOM 1733 C CA . LEU A 1 201 ? 10.148 -12.494 -23.876 1.00 94.75 201 LEU A CA 1
ATOM 1734 C C . LEU A 1 201 ? 9.739 -12.225 -25.330 1.00 94.75 201 LEU A C 1
ATOM 1736 O O . LEU A 1 201 ? 10.595 -12.223 -26.211 1.00 94.75 201 LEU A O 1
ATOM 1740 N N . GLU A 1 202 ? 8.456 -11.990 -25.597 1.00 94.12 202 GLU A N 1
ATOM 1741 C CA . GLU A 1 202 ? 7.966 -11.630 -26.931 1.00 94.12 202 GLU A CA 1
ATOM 1742 C C . GLU A 1 202 ? 8.468 -10.254 -27.374 1.00 94.12 202 GLU A C 1
ATOM 1744 O O . GLU A 1 202 ? 8.918 -10.116 -28.511 1.00 94.12 202 GLU A O 1
ATOM 1749 N N . ARG A 1 203 ? 8.485 -9.260 -26.475 1.00 95.00 203 ARG A N 1
ATOM 1750 C CA . ARG A 1 203 ? 9.077 -7.939 -26.750 1.00 95.00 203 ARG A CA 1
ATOM 1751 C C . ARG A 1 203 ? 10.556 -8.058 -27.106 1.00 95.00 203 ARG A C 1
ATOM 1753 O O . ARG A 1 203 ? 10.969 -7.526 -28.132 1.00 95.00 203 ARG A O 1
ATOM 1760 N N . MET A 1 204 ? 11.321 -8.827 -26.329 1.00 89.81 204 MET A N 1
ATOM 1761 C CA . MET A 1 204 ? 12.741 -9.072 -26.608 1.00 89.81 204 MET A CA 1
ATOM 1762 C C . MET A 1 204 ? 12.952 -9.739 -27.972 1.00 89.81 204 MET A C 1
ATOM 1764 O O . MET A 1 204 ? 13.785 -9.289 -28.755 1.00 89.81 204 MET A O 1
ATOM 1768 N N . LYS A 1 205 ? 12.162 -10.769 -28.303 1.00 93.88 205 LYS A N 1
ATOM 1769 C CA . LYS A 1 205 ? 12.223 -11.426 -29.619 1.00 93.88 205 LYS A CA 1
ATOM 1770 C C . LYS A 1 205 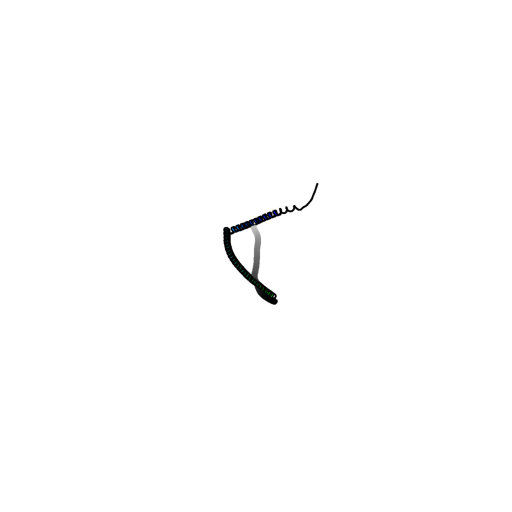? 11.896 -10.462 -30.759 1.00 93.88 205 LYS A C 1
ATOM 1772 O O . LYS A 1 205 ? 12.619 -10.434 -31.749 1.00 93.88 205 LYS A O 1
ATOM 1777 N N . ALA A 1 206 ? 10.852 -9.648 -30.614 1.00 94.38 206 ALA A N 1
ATOM 1778 C CA . ALA A 1 206 ? 10.468 -8.666 -31.624 1.00 94.38 206 ALA A CA 1
ATOM 1779 C C . ALA A 1 206 ? 11.555 -7.594 -31.831 1.00 94.38 206 ALA A C 1
ATOM 1781 O O . ALA A 1 206 ? 11.816 -7.178 -32.959 1.00 94.38 206 ALA A O 1
ATOM 1782 N N . GLU A 1 207 ? 12.218 -7.152 -30.762 1.00 93.31 207 GLU A N 1
ATOM 1783 C CA . GLU A 1 207 ? 13.362 -6.238 -30.849 1.00 93.31 207 GLU A CA 1
ATOM 1784 C C . GLU A 1 207 ? 14.571 -6.885 -31.535 1.00 93.31 207 GLU A C 1
ATOM 1786 O O . GLU A 1 207 ? 15.206 -6.257 -32.385 1.00 93.31 207 GLU A O 1
ATOM 1791 N N . GLU A 1 208 ? 14.876 -8.145 -31.223 1.00 92.62 208 GLU A N 1
ATOM 1792 C CA . GLU A 1 208 ? 15.927 -8.899 -31.909 1.00 92.62 208 GLU A CA 1
ATOM 1793 C C . GLU A 1 208 ? 15.629 -9.072 -33.403 1.00 92.62 208 GLU A C 1
ATOM 1795 O O . GLU A 1 208 ? 16.526 -8.907 -34.231 1.00 92.62 208 GLU A O 1
ATOM 1800 N N . GLU A 1 209 ? 14.383 -9.367 -33.773 1.00 93.75 209 GLU A N 1
ATOM 1801 C CA . GLU A 1 209 ? 13.964 -9.463 -35.173 1.00 93.75 209 GLU A CA 1
ATOM 1802 C C . GLU A 1 209 ? 14.110 -8.128 -35.904 1.00 93.75 209 GLU A C 1
ATOM 1804 O O . GLU A 1 209 ? 14.664 -8.103 -37.004 1.00 93.75 209 GLU A O 1
ATOM 1809 N N . LYS A 1 210 ? 13.713 -7.011 -35.283 1.00 94.62 210 LYS A N 1
ATOM 1810 C CA . LYS A 1 210 ? 13.934 -5.668 -35.844 1.00 94.62 210 LYS A CA 1
ATOM 1811 C C . LYS A 1 210 ? 15.414 -5.392 -36.081 1.00 94.62 210 LYS A C 1
ATOM 1813 O O . LYS A 1 210 ? 15.783 -5.038 -37.195 1.00 94.62 210 LYS A O 1
ATOM 1818 N N . ARG A 1 211 ? 16.273 -5.658 -35.091 1.00 94.00 211 ARG A N 1
ATOM 1819 C CA . ARG A 1 211 ? 17.732 -5.504 -35.236 1.00 94.00 211 ARG A CA 1
ATOM 1820 C C . ARG A 1 211 ? 18.294 -6.375 -36.358 1.00 94.00 211 ARG A C 1
ATOM 1822 O O . ARG A 1 211 ? 19.173 -5.939 -37.096 1.00 94.00 211 ARG A O 1
ATOM 1829 N N . ARG A 1 212 ? 17.788 -7.603 -36.519 1.00 94.00 212 ARG A N 1
ATOM 1830 C CA . ARG A 1 212 ? 18.185 -8.489 -37.628 1.00 94.00 212 ARG A CA 1
ATOM 1831 C C . ARG A 1 212 ? 17.766 -7.924 -38.982 1.00 94.00 212 ARG A C 1
ATOM 1833 O O . ARG A 1 212 ? 18.549 -8.006 -39.922 1.00 94.00 212 ARG A O 1
ATOM 1840 N N . LEU A 1 213 ? 16.556 -7.380 -39.098 1.00 94.69 213 LEU A N 1
ATOM 1841 C CA . LEU A 1 213 ? 16.077 -6.755 -40.334 1.00 94.69 213 LEU A CA 1
ATOM 1842 C C . LEU A 1 213 ? 16.880 -5.495 -40.667 1.00 94.69 213 LEU A C 1
ATOM 1844 O O . LEU A 1 213 ? 17.343 -5.357 -41.794 1.00 94.69 213 LEU A O 1
ATOM 1848 N N . GLU A 1 214 ? 17.120 -4.630 -39.685 1.00 94.31 214 GLU A N 1
ATOM 1849 C CA . GLU A 1 214 ? 17.973 -3.447 -39.835 1.00 94.31 214 GLU A CA 1
ATOM 1850 C C . GLU A 1 214 ? 19.390 -3.833 -40.273 1.00 94.31 214 GLU A C 1
ATOM 1852 O O . GLU A 1 214 ? 19.918 -3.254 -41.219 1.00 94.31 214 GLU A O 1
ATOM 1857 N N . GLY A 1 215 ? 19.978 -4.867 -39.662 1.00 94.94 215 GLY A N 1
ATOM 1858 C CA . GLY A 1 215 ? 21.286 -5.388 -40.057 1.00 94.94 215 GLY A CA 1
ATOM 1859 C C . GLY A 1 215 ? 21.318 -5.922 -41.494 1.00 94.94 215 GLY A C 1
ATOM 1860 O O . GLY A 1 215 ? 22.298 -5.700 -42.202 1.00 94.94 215 GLY A O 1
ATOM 1861 N N . LYS A 1 216 ? 20.243 -6.575 -41.961 1.00 95.88 216 LYS A N 1
ATOM 1862 C CA . LYS A 1 216 ? 20.120 -7.015 -43.363 1.00 95.88 216 LYS A CA 1
ATOM 1863 C C . LYS A 1 216 ? 20.050 -5.830 -44.323 1.00 95.88 216 LYS A C 1
ATOM 1865 O O . LYS A 1 216 ? 20.802 -5.807 -45.289 1.00 95.88 216 LYS A O 1
ATOM 1870 N N . LEU A 1 217 ? 19.213 -4.835 -44.025 1.00 96.06 217 LEU A N 1
ATOM 1871 C CA . LEU A 1 217 ? 19.086 -3.627 -44.848 1.00 96.06 217 LEU A CA 1
ATOM 1872 C C . LEU A 1 217 ? 20.411 -2.858 -44.930 1.00 96.06 217 LEU A C 1
ATOM 1874 O O . LEU A 1 217 ? 20.809 -2.414 -46.004 1.00 96.06 217 LEU A O 1
ATOM 1878 N N . GLN A 1 218 ? 21.129 -2.741 -43.809 1.00 93.81 218 GLN A N 1
ATOM 1879 C CA . GLN A 1 218 ? 22.461 -2.136 -43.782 1.00 93.81 218 GLN A CA 1
ATOM 1880 C C . GLN A 1 218 ? 23.465 -2.936 -44.620 1.00 93.81 218 GLN A C 1
ATOM 1882 O O . GLN A 1 218 ? 24.235 -2.345 -45.373 1.00 93.81 218 GLN A O 1
ATOM 1887 N N . ALA A 1 219 ? 23.451 -4.269 -44.531 1.00 95.38 219 ALA A N 1
ATOM 1888 C CA . ALA A 1 219 ? 24.329 -5.120 -45.329 1.00 95.38 219 ALA A CA 1
ATOM 1889 C C . ALA A 1 219 ? 24.041 -5.002 -46.836 1.00 95.38 219 ALA A C 1
ATOM 1891 O O . ALA A 1 219 ? 24.976 -4.883 -47.622 1.00 95.38 219 ALA A O 1
ATOM 1892 N N . GLU A 1 220 ? 22.769 -4.980 -47.239 1.00 95.94 220 GLU A N 1
ATOM 1893 C CA . GLU A 1 220 ? 22.363 -4.773 -48.635 1.00 95.94 220 GLU A CA 1
ATOM 1894 C C . GLU A 1 220 ? 22.825 -3.407 -49.162 1.00 95.94 220 GLU A C 1
ATOM 1896 O O . GLU A 1 220 ? 23.409 -3.332 -50.244 1.00 95.94 220 GLU A O 1
ATOM 1901 N N . ALA A 1 221 ? 22.658 -2.340 -48.375 1.00 95.44 221 ALA A N 1
ATOM 1902 C CA . ALA A 1 221 ? 23.147 -1.010 -48.737 1.00 95.44 221 ALA A CA 1
ATOM 1903 C C . ALA A 1 221 ? 24.681 -0.971 -48.882 1.00 95.44 221 ALA A C 1
ATOM 1905 O O . ALA A 1 221 ? 25.203 -0.364 -49.816 1.00 95.44 221 ALA A O 1
ATOM 1906 N N . LEU A 1 222 ? 25.419 -1.650 -47.996 1.00 96.06 222 LEU A N 1
ATOM 1907 C CA . LEU A 1 222 ? 26.877 -1.757 -48.099 1.00 96.06 222 LEU A CA 1
ATOM 1908 C C . LEU A 1 222 ? 27.312 -2.544 -49.342 1.00 96.06 222 LEU A C 1
ATOM 1910 O O . LEU A 1 222 ? 28.291 -2.168 -49.984 1.00 96.06 222 LEU A O 1
ATOM 1914 N N . LEU A 1 223 ? 26.594 -3.608 -49.712 1.00 96.00 223 LEU A N 1
ATOM 1915 C CA . LEU A 1 223 ? 26.875 -4.354 -50.941 1.00 96.00 223 LEU A CA 1
ATOM 1916 C C . LEU A 1 223 ? 26.703 -3.470 -52.180 1.00 96.00 223 LEU A C 1
ATOM 1918 O O . LEU A 1 223 ? 27.596 -3.450 -53.026 1.00 96.00 223 LEU A O 1
ATOM 1922 N N . GLN A 1 224 ? 25.628 -2.678 -52.238 1.00 95.19 224 GLN A N 1
ATOM 1923 C CA . GLN A 1 224 ? 25.414 -1.705 -53.314 1.00 95.19 224 GLN A CA 1
ATOM 1924 C C . GLN A 1 224 ? 26.557 -0.682 -53.384 1.00 95.19 224 GLN A C 1
ATOM 1926 O O . GLN A 1 224 ? 27.110 -0.447 -54.456 1.00 95.19 224 GLN A O 1
ATOM 1931 N N . GLN A 1 225 ? 26.995 -0.139 -52.243 1.00 94.88 225 GLN A N 1
ATOM 1932 C CA . GLN A 1 225 ? 28.136 0.785 -52.198 1.00 94.88 225 GLN A CA 1
ATOM 1933 C C . GLN A 1 225 ? 29.434 0.140 -52.701 1.00 94.88 225 GLN A C 1
ATOM 1935 O O . GLN A 1 225 ? 30.208 0.771 -53.419 1.00 94.88 225 GLN A O 1
ATOM 1940 N N . VAL A 1 226 ? 29.686 -1.124 -52.353 1.00 95.44 226 VAL A N 1
ATOM 1941 C CA . VAL A 1 226 ? 30.859 -1.863 -52.841 1.00 95.44 226 VAL A CA 1
ATOM 1942 C C . VAL A 1 226 ? 30.780 -2.090 -54.352 1.00 95.44 226 VAL A C 1
ATOM 1944 O O . VAL A 1 226 ? 31.797 -1.981 -55.036 1.00 95.44 226 VAL A O 1
ATOM 1947 N N . GLU A 1 227 ? 29.604 -2.393 -54.895 1.00 95.62 227 GLU A N 1
ATOM 1948 C CA . GLU A 1 227 ? 29.403 -2.524 -56.341 1.00 95.62 227 GLU A CA 1
ATOM 1949 C C . GLU A 1 227 ? 29.628 -1.197 -57.072 1.00 95.62 227 GLU A C 1
ATOM 1951 O O . GLU A 1 227 ? 30.364 -1.165 -58.060 1.00 95.62 227 GLU A O 1
ATOM 1956 N N . GLU A 1 228 ? 29.100 -0.088 -56.551 1.00 96.88 228 GLU A N 1
ATOM 1957 C CA . GLU A 1 228 ? 29.366 1.253 -57.083 1.00 96.88 228 GLU A CA 1
ATOM 1958 C C . GLU A 1 228 ? 30.859 1.597 -57.068 1.00 96.88 228 GLU A C 1
ATOM 1960 O O . GLU A 1 228 ? 31.383 2.164 -58.031 1.00 96.88 228 GLU A O 1
ATOM 1965 N N . LEU A 1 229 ? 31.568 1.250 -55.989 1.00 96.00 229 LEU A N 1
ATOM 1966 C CA . LEU A 1 229 ? 33.012 1.456 -55.892 1.00 96.00 229 LEU A CA 1
ATOM 1967 C C . LEU A 1 229 ? 33.769 0.613 -56.918 1.00 96.00 229 LEU A C 1
ATOM 1969 O O . LEU A 1 229 ? 34.640 1.145 -57.600 1.00 96.00 229 LEU A O 1
ATOM 1973 N N . LYS A 1 230 ? 33.395 -0.657 -57.108 1.00 95.62 230 LYS A N 1
ATOM 1974 C CA . LYS A 1 230 ? 33.980 -1.512 -58.153 1.00 95.62 230 LYS A CA 1
ATOM 1975 C C . LYS A 1 230 ? 33.762 -0.929 -59.550 1.00 95.62 230 LYS A C 1
ATOM 1977 O O . LYS A 1 230 ? 34.681 -0.952 -60.365 1.00 95.62 230 LYS A O 1
ATOM 1982 N N . LEU A 1 231 ? 32.577 -0.384 -59.840 1.00 96.25 231 LEU A N 1
ATOM 1983 C CA . LEU A 1 231 ? 32.312 0.284 -61.120 1.00 96.25 231 LEU A CA 1
ATOM 1984 C C . LEU A 1 231 ? 33.220 1.508 -61.311 1.00 96.25 231 LEU A C 1
ATOM 1986 O O . LEU A 1 231 ? 33.863 1.628 -62.355 1.00 96.25 231 LEU A O 1
ATOM 1990 N N . LYS A 1 232 ? 33.359 2.353 -60.282 1.00 95.75 232 LYS A N 1
ATOM 1991 C CA . LYS A 1 232 ? 34.269 3.513 -60.299 1.00 95.75 232 LYS A CA 1
ATOM 1992 C C . LYS A 1 232 ? 35.735 3.103 -60.458 1.00 95.75 232 LYS A C 1
ATOM 1994 O O . LYS A 1 232 ? 36.482 3.759 -61.179 1.00 95.75 232 LYS A O 1
ATOM 1999 N N . GLU A 1 233 ? 36.164 2.009 -59.831 1.00 95.19 233 GLU A N 1
ATOM 2000 C CA . GLU A 1 233 ? 37.510 1.454 -60.012 1.00 95.19 233 GLU A CA 1
ATOM 2001 C C . GLU A 1 233 ? 37.735 0.981 -61.453 1.00 95.19 233 GLU A C 1
ATOM 2003 O O . GLU A 1 233 ? 38.764 1.297 -62.054 1.00 95.19 233 GLU A O 1
ATOM 2008 N N . LEU A 1 234 ? 36.765 0.278 -62.050 1.00 95.56 234 LEU A N 1
ATOM 2009 C CA . LEU A 1 234 ? 36.837 -0.140 -63.451 1.00 95.56 234 LEU A CA 1
ATOM 2010 C C . LEU A 1 234 ? 36.934 1.068 -64.389 1.00 95.56 234 LEU A C 1
ATOM 2012 O O . LEU A 1 234 ? 37.785 1.077 -65.278 1.00 95.56 234 LEU A O 1
ATOM 2016 N N . GLU A 1 235 ? 36.121 2.100 -64.181 1.00 96.12 235 GLU A N 1
ATOM 2017 C CA . GLU A 1 235 ? 36.214 3.363 -64.922 1.00 96.12 235 GLU A CA 1
ATOM 2018 C C . GLU A 1 235 ? 37.586 4.021 -64.751 1.00 96.12 235 GLU A C 1
ATOM 2020 O O . GLU A 1 235 ? 38.226 4.371 -65.742 1.00 96.12 235 GLU A O 1
ATOM 2025 N N . ALA A 1 236 ? 38.105 4.092 -63.523 1.00 95.88 236 ALA A N 1
ATOM 2026 C CA . ALA A 1 236 ? 39.432 4.634 -63.258 1.00 95.88 236 ALA A CA 1
ATOM 2027 C C . ALA A 1 236 ? 40.536 3.846 -63.984 1.00 95.88 236 ALA A C 1
ATOM 2029 O O . ALA A 1 236 ? 41.468 4.444 -64.522 1.00 95.88 236 ALA A O 1
ATOM 2030 N N . THR A 1 237 ? 40.447 2.513 -64.054 1.00 94.50 237 THR A N 1
ATOM 2031 C CA . THR A 1 237 ? 41.417 1.713 -64.823 1.00 94.50 237 THR A CA 1
ATOM 2032 C C . THR A 1 237 ? 41.308 1.937 -66.331 1.00 94.50 237 THR A C 1
ATOM 2034 O O . THR A 1 237 ? 42.338 1.958 -67.006 1.00 94.50 237 THR A O 1
ATOM 2037 N N . LYS A 1 238 ? 40.099 2.140 -66.873 1.00 97.12 238 LYS A N 1
ATOM 2038 C CA . LYS A 1 238 ? 39.900 2.498 -68.288 1.00 97.12 238 LYS A CA 1
ATOM 2039 C C . LYS A 1 238 ? 40.517 3.863 -68.591 1.00 97.12 238 LYS A C 1
ATOM 2041 O O . LYS A 1 238 ? 41.344 3.954 -69.492 1.00 97.12 238 LYS A O 1
ATOM 2046 N N . LEU A 1 239 ? 40.220 4.871 -67.770 1.00 95.88 239 LEU A N 1
ATOM 2047 C CA . LEU A 1 239 ? 40.784 6.217 -67.899 1.00 95.88 239 LEU A CA 1
ATOM 2048 C C . LEU A 1 239 ? 42.315 6.215 -67.795 1.00 95.88 239 LEU A C 1
ATOM 2050 O O . LEU A 1 239 ? 42.980 6.905 -68.560 1.00 95.88 239 LEU A O 1
ATOM 2054 N N . LYS A 1 240 ? 42.903 5.405 -66.905 1.00 96.50 240 LYS A N 1
ATOM 2055 C CA . LYS A 1 240 ? 44.367 5.235 -66.833 1.00 96.50 240 LYS A CA 1
ATOM 2056 C C . LYS A 1 240 ? 44.948 4.672 -68.131 1.00 96.50 240 LYS A C 1
ATOM 2058 O O . LYS A 1 240 ? 45.932 5.207 -68.631 1.00 96.50 240 LYS A O 1
ATOM 2063 N N . LYS A 1 241 ? 44.325 3.643 -68.715 1.00 96.19 241 LYS A N 1
ATOM 2064 C CA . LYS A 1 241 ? 44.752 3.092 -70.015 1.00 96.19 241 LYS A CA 1
ATOM 2065 C C . LYS A 1 241 ? 44.636 4.127 -71.135 1.00 96.19 241 LYS A C 1
ATOM 2067 O O . LYS A 1 241 ? 45.524 4.220 -71.977 1.00 96.19 241 LYS A O 1
ATOM 2072 N N . GLU A 1 242 ? 43.565 4.917 -71.143 1.00 96.12 242 GLU A N 1
ATOM 2073 C CA . GLU A 1 242 ? 43.393 6.023 -72.091 1.00 96.12 242 GLU A CA 1
ATOM 2074 C C . GLU A 1 242 ? 44.490 7.081 -71.922 1.00 96.12 242 GLU A C 1
ATOM 2076 O O . GLU A 1 242 ? 45.107 7.479 -72.908 1.00 96.12 242 GLU A O 1
ATOM 2081 N N . GLN A 1 243 ? 44.808 7.473 -70.685 1.00 94.56 243 GLN A N 1
ATOM 2082 C CA . GLN A 1 243 ? 45.916 8.384 -70.385 1.00 94.56 243 GLN A CA 1
ATOM 2083 C C . GLN A 1 243 ? 47.266 7.830 -70.864 1.00 94.56 243 GLN A C 1
ATOM 2085 O O . GLN A 1 243 ? 48.020 8.551 -71.513 1.00 94.56 243 GLN A O 1
ATOM 2090 N N . GLU A 1 244 ? 47.568 6.555 -70.604 1.00 96.06 244 GLU A N 1
ATOM 2091 C CA . GLU A 1 244 ? 48.792 5.900 -71.085 1.00 96.06 244 GLU A CA 1
ATOM 2092 C C . GLU A 1 244 ? 48.880 5.891 -72.617 1.00 96.06 244 GLU A C 1
ATOM 2094 O O . GLU A 1 244 ? 49.943 6.150 -73.182 1.00 96.06 244 GLU A O 1
ATOM 2099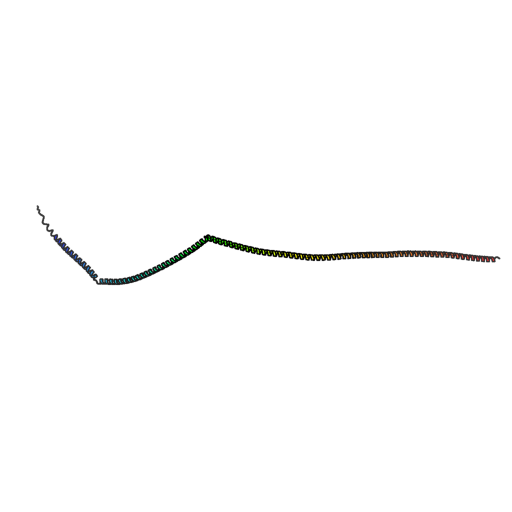 N N . ASN A 1 245 ? 47.767 5.627 -73.306 1.00 96.94 245 ASN A N 1
ATOM 2100 C CA . ASN A 1 245 ? 47.715 5.659 -74.766 1.00 96.94 245 ASN A CA 1
ATOM 2101 C C . ASN A 1 245 ? 47.944 7.074 -75.311 1.00 96.94 245 ASN A C 1
ATOM 2103 O O . ASN A 1 245 ? 48.719 7.246 -76.250 1.00 96.94 245 ASN A O 1
ATOM 2107 N N . LEU A 1 246 ? 47.333 8.090 -74.697 1.00 96.56 246 LEU A N 1
ATOM 2108 C CA . LEU A 1 246 ? 47.557 9.489 -75.064 1.00 96.56 246 LEU A CA 1
ATOM 2109 C C . LEU A 1 246 ? 49.015 9.911 -74.840 1.00 96.56 246 LEU A C 1
ATOM 2111 O O . LEU A 1 246 ? 49.569 10.651 -75.650 1.00 96.56 246 LEU A O 1
ATOM 2115 N N . LEU A 1 247 ? 49.664 9.435 -73.774 1.00 96.31 247 LEU A N 1
ATOM 2116 C CA . LEU A 1 247 ? 51.087 9.694 -73.535 1.00 96.31 247 LEU A CA 1
ATOM 2117 C C . LEU A 1 247 ? 51.975 9.045 -74.603 1.00 96.31 247 LEU A C 1
ATOM 2119 O O . LEU A 1 247 ? 52.885 9.704 -75.100 1.00 96.31 247 LEU A O 1
ATOM 2123 N N . LYS A 1 248 ? 51.681 7.804 -75.013 1.00 95.75 248 LYS A N 1
ATOM 2124 C CA . LYS A 1 248 ? 52.388 7.149 -76.129 1.00 95.75 248 LYS A CA 1
ATOM 2125 C C . LYS A 1 248 ? 52.245 7.946 -77.424 1.00 95.75 248 LYS A C 1
ATOM 2127 O O . LYS A 1 248 ? 53.247 8.217 -78.075 1.00 95.75 248 LYS A O 1
ATOM 2132 N N . GLN A 1 249 ? 51.030 8.396 -77.743 1.00 94.25 249 GLN A N 1
ATOM 2133 C CA . GLN A 1 249 ? 50.783 9.243 -78.913 1.00 94.25 249 GLN A CA 1
ATOM 2134 C C . GLN A 1 249 ? 51.562 10.563 -78.842 1.00 94.25 249 GLN A C 1
ATOM 2136 O O . GLN A 1 249 ? 52.149 10.980 -79.835 1.00 94.25 249 GLN A O 1
ATOM 2141 N N . ARG A 1 250 ? 51.618 11.217 -77.672 1.00 94.69 250 ARG A N 1
ATOM 2142 C CA . ARG A 1 250 ? 52.431 12.432 -77.483 1.00 94.69 250 ARG A CA 1
ATOM 2143 C C . ARG A 1 250 ? 53.914 12.170 -77.732 1.00 94.69 250 ARG A C 1
ATOM 2145 O O . ARG A 1 250 ? 54.534 12.939 -78.452 1.00 94.69 250 ARG A O 1
ATOM 2152 N N . TRP A 1 251 ? 54.461 11.075 -77.209 1.00 94.94 251 TRP A N 1
ATOM 2153 C CA . TRP A 1 251 ? 55.859 10.700 -77.442 1.00 94.94 251 TRP A CA 1
ATOM 2154 C C . TRP A 1 251 ? 56.151 10.390 -78.912 1.00 94.94 251 TRP A C 1
ATOM 2156 O O . TRP A 1 251 ? 57.203 10.762 -79.426 1.00 94.94 251 TRP A O 1
ATOM 2166 N N . GLU A 1 252 ? 55.236 9.714 -79.607 1.00 95.25 252 GLU A N 1
ATOM 2167 C CA . GLU A 1 252 ? 55.354 9.468 -81.048 1.00 95.25 252 GLU A CA 1
ATOM 2168 C C . GLU A 1 252 ? 55.363 10.782 -81.838 1.00 95.25 252 GLU A C 1
ATOM 2170 O O . GLU A 1 252 ? 56.199 10.962 -82.723 1.00 95.25 252 GLU A O 1
ATOM 2175 N N . LEU A 1 253 ? 54.484 11.724 -81.486 1.00 95.69 253 LEU A N 1
ATOM 2176 C CA . LEU A 1 253 ? 54.461 13.055 -82.091 1.00 95.69 253 LEU A CA 1
ATOM 2177 C C . LEU A 1 253 ? 55.755 13.827 -81.817 1.00 95.69 253 LEU A C 1
ATOM 2179 O O . LEU A 1 253 ? 56.327 14.375 -82.754 1.00 95.69 253 LEU A O 1
ATOM 2183 N N . GLU A 1 254 ? 56.249 13.826 -80.578 1.00 94.69 254 GLU A N 1
ATOM 2184 C CA . GLU A 1 254 ? 57.520 14.460 -80.208 1.00 94.69 254 GLU A CA 1
ATOM 2185 C C . GLU A 1 254 ? 58.690 13.877 -81.013 1.00 94.69 254 GLU A C 1
ATOM 2187 O O . GLU A 1 254 ? 59.472 14.634 -81.590 1.00 94.69 254 GLU A O 1
ATOM 2192 N N . ARG A 1 255 ? 58.764 12.546 -81.160 1.00 94.88 255 ARG A N 1
ATOM 2193 C CA . ARG A 1 255 ? 59.774 11.889 -82.008 1.00 94.88 255 ARG A CA 1
ATOM 2194 C C . ARG A 1 255 ? 59.680 12.328 -83.467 1.00 94.88 255 ARG A C 1
ATOM 2196 O O . ARG A 1 255 ? 60.692 12.688 -84.062 1.00 94.88 255 ARG A O 1
ATOM 2203 N N . LEU A 1 256 ? 58.478 12.344 -84.043 1.00 94.94 256 LEU A N 1
ATOM 2204 C CA . LEU A 1 256 ? 58.272 12.795 -85.424 1.00 94.94 256 LEU A CA 1
ATOM 2205 C C . LEU A 1 256 ? 58.614 14.283 -85.600 1.00 94.94 256 LEU A C 1
ATOM 2207 O O . LEU A 1 256 ? 59.128 14.686 -86.645 1.00 94.94 256 LEU A O 1
ATOM 2211 N N . GLU A 1 257 ? 58.340 15.123 -84.604 1.00 94.06 257 GLU A N 1
ATOM 2212 C CA . GLU A 1 257 ? 58.739 16.531 -84.606 1.00 94.06 257 GLU A CA 1
ATOM 2213 C C . GLU A 1 257 ? 60.257 16.701 -84.528 1.00 94.06 257 GLU A C 1
ATOM 2215 O O . GLU A 1 257 ? 60.817 17.541 -85.238 1.00 94.06 257 GLU A O 1
ATOM 2220 N N . GLU A 1 258 ? 60.939 15.907 -83.705 1.00 93.81 258 GLU A N 1
ATOM 2221 C CA . GLU A 1 258 ? 62.399 15.872 -83.638 1.00 93.81 258 GLU A CA 1
ATOM 2222 C C . GLU A 1 258 ? 63.011 15.419 -84.965 1.00 93.81 258 GLU A C 1
ATOM 2224 O O . GLU A 1 258 ? 63.902 16.095 -85.482 1.00 93.81 258 GLU A O 1
ATOM 2229 N N . GLU A 1 259 ? 62.491 14.353 -85.576 1.00 93.50 259 GLU A N 1
ATOM 2230 C CA . GLU A 1 259 ? 62.896 13.903 -86.911 1.00 93.50 259 GLU A CA 1
ATOM 2231 C C . GLU A 1 259 ? 62.682 15.004 -87.956 1.00 93.50 259 GLU A C 1
ATOM 2233 O O . GLU A 1 259 ? 63.580 15.302 -88.747 1.00 93.50 259 GLU A O 1
ATOM 2238 N N . ARG A 1 260 ? 61.529 15.689 -87.935 1.00 92.62 260 ARG A N 1
ATOM 2239 C CA . ARG A 1 260 ? 61.267 16.843 -88.813 1.00 92.62 260 ARG A CA 1
ATOM 2240 C C . ARG A 1 260 ? 62.284 17.963 -88.597 1.00 92.62 260 ARG A C 1
ATOM 2242 O O . ARG A 1 260 ? 62.779 18.510 -89.585 1.00 92.62 260 ARG A O 1
ATOM 2249 N N . LYS A 1 261 ? 62.631 18.293 -87.347 1.00 93.69 261 LYS A N 1
ATOM 2250 C CA . LYS A 1 261 ? 63.660 19.297 -87.014 1.00 93.69 261 LYS A CA 1
ATOM 2251 C C . LYS A 1 261 ? 65.041 18.868 -87.512 1.00 93.69 261 LYS A C 1
ATOM 2253 O O . LYS A 1 261 ? 65.739 19.680 -88.117 1.00 93.69 261 LYS A O 1
ATOM 2258 N N . GLN A 1 262 ? 65.423 17.604 -87.326 1.00 92.94 262 GLN A N 1
ATOM 2259 C CA . GLN A 1 262 ? 66.690 17.054 -87.819 1.00 92.94 262 GLN A CA 1
ATOM 2260 C C . GLN A 1 262 ? 66.762 17.088 -89.349 1.00 92.94 262 GLN A C 1
ATOM 2262 O O . GLN A 1 262 ? 67.758 17.546 -89.910 1.00 92.94 262 GLN A O 1
ATOM 2267 N N . MET A 1 263 ? 65.690 16.682 -90.033 1.00 90.19 263 MET A N 1
ATOM 2268 C CA . MET A 1 263 ? 65.595 16.733 -91.492 1.00 90.19 263 MET A CA 1
ATOM 2269 C C . MET A 1 263 ? 65.642 18.171 -92.016 1.00 90.19 263 MET A C 1
ATOM 2271 O O . MET A 1 263 ? 66.332 18.438 -93.000 1.00 90.19 263 MET A O 1
ATOM 2275 N N . ALA A 1 264 ? 64.962 19.113 -91.357 1.00 92.44 264 ALA A N 1
ATOM 2276 C CA . ALA A 1 264 ? 65.041 20.533 -91.691 1.00 92.44 264 ALA A CA 1
ATOM 2277 C C . ALA A 1 264 ? 66.468 21.078 -91.504 1.00 92.44 264 ALA A C 1
ATOM 2279 O O . ALA A 1 264 ? 66.996 21.725 -92.407 1.00 92.44 264 ALA A O 1
ATOM 2280 N N . ALA A 1 265 ? 67.132 20.747 -90.393 1.00 93.50 265 ALA A N 1
ATOM 2281 C CA . ALA A 1 265 ? 68.519 21.133 -90.141 1.00 93.50 265 ALA A CA 1
ATOM 2282 C C . ALA A 1 265 ? 69.488 20.521 -91.169 1.00 93.50 265 ALA A C 1
ATOM 2284 O O . ALA A 1 265 ? 70.413 21.191 -91.629 1.00 93.50 265 ALA A O 1
ATOM 2285 N N . PHE A 1 266 ? 69.275 19.266 -91.576 1.00 91.75 266 PHE A N 1
ATOM 2286 C CA . PHE A 1 266 ? 70.070 18.624 -92.622 1.00 91.75 266 PHE A CA 1
ATOM 2287 C C . PHE A 1 266 ? 69.876 19.303 -93.983 1.00 91.75 266 PHE A C 1
ATOM 2289 O O . PHE A 1 266 ? 70.859 19.582 -94.670 1.00 91.75 266 PHE A O 1
ATOM 2296 N N . ARG A 1 267 ? 68.631 19.633 -94.357 1.00 90.50 267 ARG A N 1
ATOM 2297 C CA . ARG A 1 267 ? 68.329 20.394 -95.582 1.00 90.50 267 ARG A CA 1
ATOM 2298 C C . ARG A 1 267 ? 69.018 21.757 -95.577 1.00 90.50 267 ARG A C 1
ATOM 2300 O O . ARG A 1 267 ? 69.714 22.061 -96.540 1.00 90.50 267 ARG A O 1
ATOM 2307 N N . GLN A 1 268 ? 68.927 22.505 -94.475 1.00 92.00 268 GLN A N 1
ATOM 2308 C CA . GLN A 1 268 ? 69.620 23.789 -94.313 1.00 92.00 268 GLN A CA 1
ATOM 2309 C C . GLN A 1 268 ? 71.143 23.641 -94.463 1.00 92.00 268 GLN A C 1
ATOM 2311 O O . GLN A 1 268 ? 71.766 24.396 -95.205 1.00 92.00 268 GLN A O 1
ATOM 2316 N N . LYS A 1 269 ? 71.761 22.630 -93.833 1.00 92.44 269 LYS A N 1
ATOM 2317 C CA . LYS A 1 269 ? 73.200 22.343 -94.000 1.00 92.44 269 LYS A CA 1
ATOM 2318 C C . LYS A 1 269 ? 73.561 22.006 -95.451 1.00 92.44 269 LYS A C 1
ATOM 2320 O O . LYS A 1 269 ? 74.587 22.467 -95.944 1.00 92.44 269 LYS A O 1
ATOM 2325 N N . ALA A 1 270 ? 72.734 21.224 -96.146 1.00 92.00 270 ALA A N 1
ATOM 2326 C CA . ALA A 1 270 ? 72.955 20.865 -97.546 1.00 92.00 270 ALA A CA 1
ATOM 2327 C C . ALA A 1 270 ? 72.783 22.062 -98.497 1.00 92.00 270 ALA A C 1
ATOM 2329 O O . ALA A 1 270 ? 73.531 22.193 -99.465 1.00 92.00 270 ALA A O 1
ATOM 2330 N N . GLU A 1 271 ? 71.816 22.942 -98.232 1.00 92.44 271 GLU A N 1
ATOM 2331 C CA . GLU A 1 271 ? 71.641 24.214 -98.940 1.00 92.44 271 GLU A CA 1
ATOM 2332 C C . GLU A 1 271 ? 72.858 25.116 -98.742 1.00 92.44 271 GLU A C 1
ATOM 2334 O O . GLU A 1 271 ? 73.474 25.509 -99.732 1.00 92.44 271 GLU A O 1
ATOM 2339 N N . LEU A 1 272 ? 73.291 25.346 -97.496 1.00 93.12 272 LEU A N 1
ATOM 2340 C CA . LEU A 1 272 ? 74.511 26.107 -97.197 1.00 93.12 272 LEU A CA 1
ATOM 2341 C C . LEU A 1 272 ? 75.743 25.494 -97.878 1.00 93.12 272 LEU A C 1
ATOM 2343 O O . LEU A 1 272 ? 76.531 26.210 -98.491 1.00 93.12 272 LEU A O 1
ATOM 2347 N N . GLY A 1 273 ? 75.879 24.165 -97.861 1.00 91.88 273 GLY A N 1
ATOM 2348 C CA . GLY A 1 273 ? 76.945 23.460 -98.575 1.00 91.88 273 GLY A CA 1
ATOM 2349 C C . GLY A 1 273 ? 76.908 23.674 -100.094 1.00 91.88 273 GLY A C 1
ATOM 2350 O O . GLY A 1 273 ? 77.958 23.870 -100.709 1.00 91.88 273 GLY A O 1
ATOM 2351 N N . ARG A 1 274 ? 75.720 23.681 -100.716 1.00 91.81 274 ARG A N 1
ATOM 2352 C CA . ARG A 1 274 ? 75.551 23.998 -102.147 1.00 91.81 274 ARG A CA 1
ATOM 2353 C C . ARG A 1 274 ? 75.930 25.444 -102.456 1.00 91.81 274 ARG A C 1
ATOM 2355 O O . ARG A 1 274 ? 76.670 25.664 -103.413 1.00 91.81 274 ARG A O 1
ATOM 2362 N N . PHE A 1 275 ? 75.486 26.399 -101.639 1.00 92.19 275 PHE A N 1
ATOM 2363 C CA . PHE A 1 275 ? 75.856 27.809 -101.787 1.00 92.19 275 PHE A CA 1
ATOM 2364 C C . PHE A 1 275 ? 77.372 28.012 -101.695 1.00 92.19 275 PHE A C 1
ATOM 2366 O O . PHE A 1 275 ? 77.949 28.649 -102.575 1.00 92.19 275 PHE A O 1
ATOM 2373 N N . LEU A 1 276 ? 78.034 27.409 -100.702 1.00 93.31 276 LEU A N 1
ATOM 2374 C CA . LEU A 1 276 ? 79.490 27.493 -100.542 1.00 93.31 276 LEU A CA 1
ATOM 2375 C C . LEU A 1 276 ? 80.243 26.877 -101.730 1.00 93.31 276 LEU A C 1
ATOM 2377 O O . LEU A 1 276 ? 81.181 27.485 -102.241 1.00 93.31 276 LEU A O 1
ATOM 2381 N N . ARG A 1 277 ? 79.815 25.705 -102.225 1.00 90.44 277 ARG A N 1
ATOM 2382 C CA . ARG A 1 277 ? 80.403 25.089 -103.431 1.00 90.44 277 ARG A CA 1
ATOM 2383 C C . ARG A 1 277 ? 80.226 25.967 -104.664 1.00 90.44 277 ARG A C 1
ATOM 2385 O O . ARG A 1 277 ? 81.166 26.110 -105.436 1.00 90.44 277 ARG A O 1
ATOM 2392 N N . HIS A 1 278 ? 79.048 26.561 -104.851 1.00 91.88 278 HIS A N 1
ATOM 2393 C CA . HIS A 1 278 ? 78.808 27.472 -105.966 1.00 91.88 278 HIS A CA 1
ATOM 2394 C C . HIS A 1 278 ? 79.711 28.708 -105.879 1.00 91.88 278 HIS A C 1
ATOM 2396 O O . HIS A 1 278 ? 80.372 29.034 -106.859 1.00 91.88 278 HIS A O 1
ATOM 2402 N N . GLN A 1 279 ? 79.813 29.342 -104.704 1.00 90.56 279 GLN A N 1
ATOM 2403 C CA . GLN A 1 279 ? 80.723 30.471 -104.485 1.00 90.56 279 GLN A CA 1
ATOM 2404 C C . GLN A 1 279 ? 82.179 30.097 -104.781 1.00 90.56 279 GLN A C 1
ATOM 2406 O O . GLN A 1 279 ? 82.856 30.819 -105.512 1.00 90.56 279 GLN A O 1
ATOM 2411 N N . TYR A 1 280 ? 82.644 28.956 -104.268 1.00 92.50 280 TYR A N 1
ATOM 2412 C CA . TYR A 1 280 ? 84.002 28.476 -104.507 1.00 92.50 280 TYR A CA 1
ATOM 2413 C C . TYR A 1 280 ? 84.257 28.179 -105.993 1.00 92.50 280 TYR A C 1
ATOM 2415 O O . TYR A 1 280 ? 85.258 28.626 -106.543 1.00 92.50 280 TYR A O 1
ATOM 2423 N N . ASN A 1 281 ? 83.322 27.520 -106.683 1.00 91.69 281 ASN A N 1
ATOM 2424 C CA . ASN A 1 281 ? 83.424 27.254 -108.120 1.00 91.69 281 ASN A CA 1
ATOM 2425 C C . ASN A 1 281 ? 83.427 28.542 -108.950 1.00 91.69 281 ASN A C 1
ATOM 2427 O O . ASN A 1 281 ? 84.196 28.649 -109.896 1.00 91.69 281 ASN A O 1
ATOM 2431 N N . VAL A 1 282 ? 82.608 29.539 -108.600 1.00 92.94 282 VAL A N 1
ATOM 2432 C CA . VAL A 1 282 ? 82.629 30.852 -109.264 1.00 92.94 282 VAL A CA 1
ATOM 2433 C C . VAL A 1 282 ? 83.981 31.537 -109.056 1.00 92.94 282 VAL A C 1
ATOM 2435 O O . VAL A 1 282 ? 84.526 32.096 -110.005 1.00 92.94 282 VAL A O 1
ATOM 2438 N N . GLN A 1 283 ? 84.553 31.473 -107.850 1.00 92.12 283 GLN A N 1
ATOM 2439 C CA . GLN A 1 283 ? 85.896 32.001 -107.587 1.00 92.12 283 GLN A CA 1
ATOM 2440 C C . GLN A 1 283 ? 86.975 31.263 -108.393 1.00 92.12 283 GLN A C 1
ATOM 2442 O O . GLN A 1 283 ? 87.840 31.916 -108.975 1.00 92.12 283 GLN A O 1
ATOM 2447 N N . LEU A 1 284 ? 86.915 29.931 -108.468 1.00 90.62 284 LEU A N 1
ATOM 2448 C CA . LEU A 1 284 ? 87.831 29.131 -109.284 1.00 90.62 284 LEU A CA 1
ATOM 2449 C C . LEU A 1 284 ? 87.685 29.431 -110.777 1.00 90.62 284 LEU A C 1
ATOM 2451 O O . LEU A 1 284 ? 88.693 29.622 -111.443 1.00 90.62 284 LEU A O 1
ATOM 2455 N N . ASN A 1 285 ? 86.458 29.534 -111.290 1.00 89.31 285 ASN A N 1
ATOM 2456 C CA . ASN A 1 285 ? 86.198 29.862 -112.690 1.00 89.31 285 ASN A CA 1
ATOM 2457 C C . ASN A 1 285 ? 86.711 31.260 -113.040 1.00 89.31 285 ASN A C 1
ATOM 2459 O O . ASN A 1 285 ? 87.321 31.420 -114.088 1.00 89.31 285 ASN A O 1
ATOM 2463 N N . ARG A 1 286 ? 86.535 32.254 -112.156 1.00 89.94 286 ARG A N 1
ATOM 2464 C CA . ARG A 1 286 ? 87.128 33.590 -112.339 1.00 89.94 286 ARG A CA 1
ATOM 2465 C C . ARG A 1 286 ? 88.651 33.521 -112.414 1.00 89.94 286 ARG A C 1
ATOM 2467 O O . ARG A 1 286 ? 89.229 34.115 -113.311 1.00 89.94 286 ARG A O 1
ATOM 2474 N N . ARG A 1 287 ? 89.296 32.770 -111.513 1.00 91.56 287 ARG A N 1
ATOM 2475 C CA . ARG A 1 287 ? 90.755 32.558 -111.557 1.00 91.56 287 ARG A CA 1
ATOM 2476 C C . ARG A 1 287 ? 91.190 31.830 -112.831 1.00 91.56 287 ARG A C 1
ATOM 2478 O O . ARG A 1 287 ? 92.195 32.196 -113.418 1.00 91.56 287 ARG A O 1
ATOM 2485 N N . ALA A 1 288 ? 90.440 30.823 -113.272 1.00 89.44 288 ALA A N 1
ATOM 2486 C CA . ALA A 1 288 ? 90.730 30.092 -114.502 1.00 89.44 288 ALA A CA 1
ATOM 2487 C C . ALA A 1 288 ? 90.578 30.981 -115.746 1.00 89.44 288 ALA A C 1
ATOM 2489 O O . ALA A 1 288 ? 91.429 30.924 -116.625 1.00 89.44 288 ALA A O 1
ATOM 2490 N N . GLN A 1 289 ? 89.542 31.825 -115.796 1.00 90.62 289 GLN A N 1
ATOM 2491 C CA . GLN A 1 289 ? 89.357 32.827 -116.850 1.00 90.62 289 GLN A CA 1
ATOM 2492 C C . GLN A 1 289 ? 90.502 33.840 -116.862 1.00 90.62 289 GLN A C 1
ATOM 2494 O O . GLN A 1 289 ? 91.052 34.091 -117.923 1.00 90.62 289 GLN A O 1
ATOM 2499 N N . GLN A 1 290 ? 90.923 34.342 -115.696 1.00 90.00 290 GLN A N 1
ATOM 2500 C CA . GLN A 1 290 ? 92.094 35.222 -115.585 1.00 90.00 290 GLN A CA 1
ATOM 2501 C C . GLN A 1 290 ? 93.355 34.559 -116.156 1.00 90.00 290 GLN A C 1
ATOM 2503 O O . GLN A 1 290 ? 94.023 35.151 -116.992 1.00 90.00 290 GLN A O 1
ATOM 2508 N N . ILE A 1 291 ? 93.630 33.301 -115.790 1.00 90.12 291 ILE A N 1
ATOM 2509 C CA . ILE A 1 291 ? 94.773 32.546 -116.331 1.00 90.12 291 ILE A CA 1
ATOM 2510 C C . ILE A 1 291 ? 94.640 32.336 -117.851 1.00 90.12 291 ILE A C 1
ATOM 2512 O O . ILE A 1 291 ? 95.632 32.396 -118.570 1.00 90.12 291 ILE A O 1
ATOM 2516 N N . GLN A 1 292 ? 93.434 32.083 -118.370 1.00 87.69 292 GLN A N 1
ATOM 2517 C CA . GLN A 1 292 ? 93.207 31.953 -119.816 1.00 87.69 292 GLN A CA 1
ATOM 2518 C C . GLN A 1 292 ? 93.449 33.271 -120.556 1.00 87.69 292 GLN A C 1
ATOM 2520 O O . GLN A 1 292 ? 94.121 33.263 -121.582 1.00 87.69 292 GLN A O 1
ATOM 2525 N N . GLU A 1 293 ? 92.943 34.389 -120.034 1.00 91.38 293 GLU A N 1
ATOM 2526 C CA . GLU A 1 293 ? 93.175 35.726 -120.588 1.00 91.38 293 GLU A CA 1
ATOM 2527 C C . GLU A 1 293 ? 94.668 36.090 -120.566 1.00 91.38 293 GLU A C 1
ATOM 2529 O O . GLU A 1 293 ? 95.174 36.613 -121.559 1.00 91.38 293 GLU A O 1
ATOM 2534 N N . GLU A 1 294 ? 95.388 35.758 -119.487 1.00 91.25 294 GLU A N 1
ATOM 2535 C CA . GLU A 1 294 ? 96.848 35.903 -119.386 1.00 91.25 294 GLU A CA 1
ATOM 2536 C C . GLU A 1 294 ? 97.568 35.075 -120.464 1.00 91.25 294 GLU A C 1
ATOM 2538 O O . GLU A 1 294 ? 98.362 35.619 -121.227 1.00 91.25 294 GLU A O 1
ATOM 2543 N N . LEU A 1 295 ? 97.228 33.790 -120.620 1.00 91.12 295 LEU A N 1
ATOM 2544 C CA . LEU A 1 295 ? 97.821 32.925 -121.651 1.00 91.12 295 LEU A CA 1
ATOM 2545 C C . LEU A 1 295 ? 97.481 33.374 -123.082 1.00 91.12 295 LEU A C 1
ATOM 2547 O O . LEU A 1 295 ? 98.299 33.231 -123.992 1.00 91.12 295 LEU A O 1
ATOM 2551 N N . GLU A 1 296 ? 96.278 33.902 -123.318 1.00 91.94 296 GLU A N 1
ATOM 2552 C CA . GLU A 1 296 ? 95.906 34.483 -124.608 1.00 91.94 296 GLU A CA 1
ATOM 2553 C C . GLU A 1 296 ? 96.674 35.774 -124.894 1.00 91.94 296 GLU A C 1
ATOM 2555 O O . GLU A 1 296 ? 97.098 35.983 -126.033 1.00 91.94 296 GLU A O 1
ATOM 2560 N N . ALA A 1 297 ? 96.866 36.631 -123.889 1.00 88.88 297 ALA A N 1
ATOM 2561 C CA . ALA A 1 297 ? 97.704 37.816 -124.006 1.00 88.88 297 ALA A CA 1
ATOM 2562 C C . ALA A 1 297 ? 99.154 37.424 -124.326 1.00 88.88 297 ALA A C 1
ATOM 2564 O O . ALA A 1 297 ? 99.720 37.950 -125.285 1.00 88.88 297 ALA A O 1
ATOM 2565 N N . ASP A 1 298 ? 99.707 36.430 -123.628 1.00 90.00 298 ASP A N 1
ATOM 2566 C CA . ASP A 1 298 ? 101.034 35.873 -123.908 1.00 90.00 298 ASP A CA 1
ATOM 2567 C C . ASP A 1 298 ? 101.121 35.306 -125.334 1.00 90.00 298 ASP A C 1
ATOM 2569 O O . ASP A 1 298 ? 102.078 35.579 -126.061 1.00 90.00 298 ASP A O 1
ATOM 2573 N N . LYS A 1 299 ? 100.092 34.584 -125.802 1.00 88.38 299 LYS A N 1
ATOM 2574 C CA . LYS A 1 299 ? 100.023 34.087 -127.186 1.00 88.38 299 LYS A CA 1
ATOM 2575 C C . LYS A 1 299 ? 100.021 35.228 -128.207 1.00 88.38 299 LYS A C 1
ATOM 2577 O O . LYS A 1 299 ? 100.712 35.122 -129.219 1.00 88.38 299 LYS A O 1
ATOM 2582 N N . ARG A 1 300 ? 99.269 36.308 -127.962 1.00 89.25 300 ARG A N 1
ATOM 2583 C CA . ARG A 1 300 ? 99.254 37.500 -128.832 1.00 89.25 300 ARG A CA 1
ATOM 2584 C C . ARG A 1 300 ? 100.622 38.183 -128.859 1.00 89.25 300 ARG A C 1
ATOM 2586 O O . ARG A 1 300 ? 101.059 38.601 -129.926 1.00 89.25 300 ARG A O 1
ATOM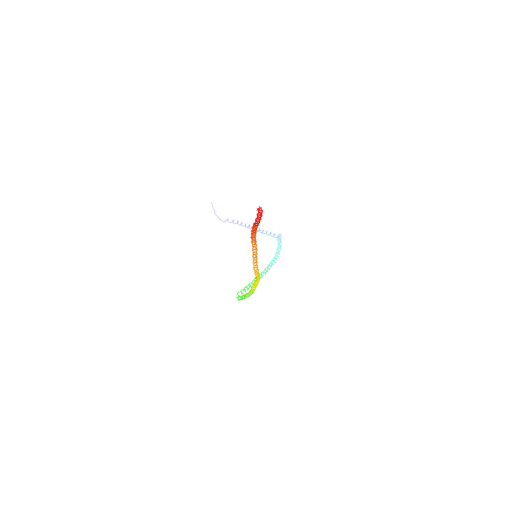 2593 N N . ILE A 1 301 ? 101.321 38.249 -127.722 1.00 88.94 301 ILE A N 1
ATOM 2594 C CA . ILE A 1 301 ? 102.696 38.767 -127.651 1.00 88.94 301 ILE A CA 1
ATOM 2595 C C . ILE A 1 301 ? 103.636 37.904 -128.501 1.00 88.94 301 ILE A C 1
ATOM 2597 O O . ILE A 1 301 ? 104.385 38.446 -129.308 1.00 88.94 301 ILE A O 1
ATOM 2601 N N . LEU A 1 302 ? 103.571 36.574 -128.376 1.00 87.56 302 LEU A N 1
ATOM 2602 C CA . LEU A 1 302 ? 104.383 35.657 -129.186 1.00 87.56 302 LEU A CA 1
ATOM 2603 C C . LEU A 1 302 ? 104.081 35.776 -130.686 1.00 87.56 302 LEU A C 1
ATOM 2605 O O . LEU A 1 302 ? 105.006 35.764 -131.491 1.00 87.56 302 LEU A O 1
ATOM 2609 N N . GLN A 1 303 ? 102.811 35.931 -131.068 1.00 88.31 303 GLN A N 1
ATOM 2610 C CA . GLN A 1 303 ? 102.426 36.183 -132.461 1.00 88.31 303 GLN A CA 1
ATOM 2611 C C . GLN A 1 303 ? 103.008 37.499 -132.981 1.00 88.31 303 GLN A C 1
ATOM 2613 O O . GLN A 1 303 ? 103.609 37.504 -134.047 1.00 88.31 303 GLN A O 1
ATOM 2618 N N . ALA A 1 304 ? 102.922 38.584 -132.207 1.00 86.56 304 ALA A N 1
ATOM 2619 C CA . ALA A 1 304 ? 103.528 39.861 -132.580 1.00 86.56 304 ALA A CA 1
ATOM 2620 C C . ALA A 1 304 ? 105.064 39.783 -132.675 1.00 86.56 304 ALA A C 1
ATOM 2622 O O . ALA A 1 304 ? 105.669 40.503 -133.467 1.00 86.56 304 ALA A O 1
ATOM 2623 N N . LEU A 1 305 ? 105.716 38.932 -131.873 1.00 85.19 305 LEU A N 1
ATOM 2624 C CA . LEU A 1 305 ? 107.152 38.667 -132.000 1.00 85.19 305 LEU A CA 1
ATOM 2625 C C . LEU A 1 305 ? 107.474 37.894 -133.286 1.00 85.19 305 LEU A C 1
ATOM 2627 O O . LEU A 1 305 ? 108.407 38.283 -133.980 1.00 85.19 305 LEU A O 1
ATOM 2631 N N . LEU A 1 306 ? 106.683 36.875 -133.639 1.00 86.44 306 LEU A N 1
ATOM 2632 C CA . LEU A 1 306 ? 106.831 36.135 -134.899 1.00 86.44 306 LEU A CA 1
ATOM 2633 C C . LEU A 1 306 ? 106.591 37.023 -136.126 1.00 86.44 306 LEU A C 1
ATOM 2635 O O . LEU A 1 306 ? 107.388 37.001 -137.055 1.00 86.44 306 LEU A O 1
ATOM 2639 N N . GLU A 1 307 ? 105.541 37.848 -136.122 1.00 84.81 307 GLU A N 1
ATOM 2640 C CA . GLU A 1 307 ? 105.263 38.796 -137.212 1.00 84.81 307 GLU A CA 1
ATOM 2641 C C . GLU A 1 307 ? 106.415 39.792 -137.392 1.00 84.81 307 GLU A C 1
ATOM 2643 O O . GLU A 1 307 ? 106.842 40.041 -138.518 1.00 84.81 307 GLU A O 1
ATOM 2648 N N . LYS A 1 308 ? 106.990 40.298 -136.292 1.00 83.19 308 LYS A N 1
ATOM 2649 C CA . LYS A 1 308 ? 108.199 41.134 -136.342 1.00 83.19 308 LYS A CA 1
ATOM 2650 C C . LYS A 1 308 ? 109.416 40.372 -136.863 1.00 83.19 308 LYS A C 1
ATOM 2652 O O . LYS A 1 308 ? 110.221 40.949 -137.588 1.00 83.19 308 LYS A O 1
ATOM 2657 N N . GLU A 1 309 ? 109.593 39.103 -136.494 1.00 80.75 309 GLU A N 1
ATOM 2658 C CA . GLU A 1 309 ? 110.651 38.259 -137.061 1.00 80.75 309 GLU A CA 1
ATOM 2659 C C . GLU A 1 309 ? 110.465 38.068 -138.576 1.00 80.75 309 GLU A C 1
ATOM 2661 O O . GLU A 1 309 ? 111.435 38.224 -139.318 1.00 80.75 309 GLU A O 1
ATOM 2666 N N . ASP A 1 310 ? 109.241 37.827 -139.053 1.00 82.81 310 ASP A N 1
ATOM 2667 C CA . ASP A 1 310 ? 108.911 37.709 -140.480 1.00 82.81 310 ASP A CA 1
ATOM 2668 C C . ASP A 1 310 ? 109.121 39.032 -141.241 1.00 82.81 310 ASP A C 1
ATOM 2670 O O . ASP A 1 310 ? 109.660 39.038 -142.351 1.00 82.81 310 ASP A O 1
ATOM 2674 N N . GLU A 1 311 ? 108.729 40.172 -140.664 1.00 82.00 311 GLU A N 1
ATOM 2675 C CA . GLU A 1 311 ? 108.998 41.507 -141.217 1.00 82.00 311 GLU A CA 1
ATOM 2676 C C . GLU A 1 311 ? 110.502 41.768 -141.328 1.00 82.00 311 GLU A C 1
ATOM 2678 O O . GLU A 1 311 ? 110.984 42.131 -142.403 1.00 82.00 311 GLU A O 1
ATOM 2683 N N . ASN A 1 312 ? 111.265 41.480 -140.269 1.00 81.38 312 ASN A N 1
ATOM 2684 C CA . ASN A 1 312 ? 112.724 41.571 -140.291 1.00 81.38 312 ASN A CA 1
ATOM 2685 C C . ASN A 1 312 ? 113.325 40.666 -141.382 1.00 81.38 312 ASN A C 1
ATOM 2687 O O . ASN A 1 312 ? 114.244 41.077 -142.093 1.00 81.38 312 ASN A O 1
ATOM 2691 N N . GLN A 1 313 ? 112.803 39.446 -141.567 1.00 78.94 313 GLN A N 1
ATOM 2692 C CA . GLN A 1 313 ? 113.230 38.550 -142.649 1.00 78.94 313 GLN A CA 1
ATOM 2693 C C . GLN A 1 313 ? 112.932 39.136 -144.037 1.00 78.94 313 GLN A C 1
ATOM 2695 O O . GLN A 1 313 ? 113.799 39.084 -144.912 1.00 78.94 313 GLN A O 1
ATOM 2700 N N . ARG A 1 314 ? 111.750 39.730 -144.252 1.00 79.75 314 ARG A N 1
ATOM 2701 C CA . ARG A 1 314 ? 111.397 40.407 -145.514 1.00 79.75 314 ARG A CA 1
ATOM 2702 C C . ARG A 1 314 ? 112.298 41.605 -145.785 1.00 79.75 314 ARG A C 1
ATOM 2704 O O . ARG A 1 314 ? 112.783 41.741 -146.905 1.00 79.75 314 ARG A O 1
ATOM 2711 N N . GLU A 1 315 ? 112.581 42.430 -144.778 1.00 79.06 315 GLU A N 1
ATOM 2712 C CA . GLU A 1 315 ? 113.546 43.527 -144.904 1.00 79.06 315 GLU A CA 1
ATOM 2713 C C . GLU A 1 315 ? 114.946 43.011 -145.260 1.00 79.06 315 GLU A C 1
ATOM 2715 O O . GLU A 1 315 ? 115.623 43.579 -146.120 1.00 79.06 315 GLU A O 1
ATOM 2720 N N . HIS A 1 316 ? 115.386 41.906 -144.649 1.00 75.38 316 HIS A N 1
ATOM 2721 C CA . HIS A 1 316 ? 116.658 41.269 -144.987 1.00 75.38 316 HIS A CA 1
ATOM 2722 C C . HIS A 1 316 ? 116.695 40.749 -146.432 1.00 75.38 316 HIS A C 1
ATOM 2724 O O . HIS A 1 316 ? 117.723 40.902 -147.095 1.00 75.38 316 HIS A O 1
ATOM 2730 N N . LEU A 1 317 ? 115.606 40.157 -146.932 1.00 77.00 317 LEU A N 1
ATOM 2731 C CA . LEU A 1 317 ? 115.495 39.709 -148.325 1.00 77.00 317 LEU A CA 1
ATOM 2732 C C . LEU A 1 317 ? 115.466 40.894 -149.301 1.00 77.00 317 LEU A C 1
ATOM 2734 O O . LEU A 1 317 ? 116.234 40.894 -150.259 1.00 77.00 317 LEU A O 1
ATOM 2738 N N . ALA A 1 318 ? 114.693 41.944 -149.013 1.00 77.44 318 ALA A N 1
ATOM 2739 C CA . ALA A 1 318 ? 114.631 43.155 -149.834 1.00 77.44 318 ALA A CA 1
ATOM 2740 C C . ALA A 1 318 ? 115.993 43.868 -149.925 1.00 77.44 318 ALA A C 1
ATOM 2742 O O . ALA A 1 318 ? 116.408 44.281 -151.007 1.00 77.44 318 ALA A O 1
ATOM 2743 N N . ARG A 1 319 ? 116.749 43.948 -148.817 1.00 77.19 319 ARG A N 1
ATOM 2744 C CA . ARG A 1 319 ? 118.133 44.462 -148.828 1.00 77.19 319 ARG A CA 1
ATOM 2745 C C . ARG A 1 319 ? 119.061 43.615 -149.706 1.00 77.19 319 ARG A C 1
ATOM 2747 O O . ARG A 1 319 ? 119.947 44.165 -150.354 1.00 77.19 319 ARG A O 1
ATOM 2754 N N . ARG A 1 320 ? 118.876 42.287 -149.745 1.00 76.88 320 ARG A N 1
ATOM 2755 C CA . ARG A 1 320 ? 119.642 41.396 -150.638 1.00 76.88 320 ARG A CA 1
ATOM 2756 C C . ARG A 1 320 ? 119.279 41.615 -152.106 1.00 76.88 320 ARG A C 1
ATOM 2758 O O . ARG A 1 320 ? 120.182 41.672 -152.932 1.00 76.88 320 ARG A O 1
ATOM 2765 N N . GLU A 1 321 ? 117.998 41.759 -152.429 1.00 76.69 321 GLU A N 1
ATOM 2766 C CA . GLU A 1 321 ? 117.530 42.011 -153.799 1.00 76.69 321 GLU A CA 1
ATOM 2767 C C . GLU A 1 321 ? 118.006 43.369 -154.333 1.00 76.69 321 GLU A C 1
ATOM 2769 O O . GLU A 1 321 ? 118.496 43.435 -155.459 1.00 76.69 321 GLU A O 1
ATOM 2774 N N . GLN A 1 322 ? 117.963 44.426 -153.510 1.00 75.31 322 GLN A N 1
ATOM 2775 C CA . GLN A 1 322 ? 118.539 45.735 -153.848 1.00 75.31 322 GLN A CA 1
ATOM 2776 C C . GLN A 1 322 ? 120.045 45.637 -154.128 1.00 75.31 322 GLN A C 1
ATOM 2778 O O . GLN A 1 322 ? 120.503 46.112 -155.162 1.00 75.31 322 GLN A O 1
ATOM 2783 N N . ALA A 1 323 ? 120.805 44.922 -153.290 1.00 75.38 323 ALA A N 1
ATOM 2784 C CA . ALA A 1 323 ? 122.237 44.719 -153.517 1.00 75.38 323 ALA A CA 1
ATOM 2785 C C . ALA A 1 323 ? 122.548 43.957 -154.825 1.00 75.38 323 ALA A C 1
ATOM 2787 O O . ALA A 1 323 ? 123.555 44.230 -155.479 1.00 75.38 323 ALA A O 1
ATOM 2788 N N . VAL A 1 324 ? 121.692 43.010 -155.232 1.00 78.06 324 VAL A N 1
ATOM 2789 C CA . VAL A 1 324 ? 121.828 42.289 -156.513 1.00 78.06 324 VAL A CA 1
ATOM 2790 C C . VAL A 1 324 ? 121.491 43.197 -157.700 1.00 78.06 324 VAL A C 1
ATOM 2792 O O . VAL A 1 324 ? 122.193 43.153 -158.712 1.00 78.06 324 VAL A O 1
ATOM 2795 N N . ALA A 1 325 ? 120.456 44.034 -157.582 1.00 76.88 325 ALA A N 1
ATOM 2796 C CA . ALA A 1 325 ? 120.084 45.005 -158.609 1.00 76.88 325 ALA A CA 1
ATOM 2797 C C . ALA A 1 325 ? 121.176 46.071 -158.814 1.00 76.88 325 ALA A C 1
ATOM 2799 O O . ALA A 1 325 ? 121.557 46.338 -159.955 1.00 76.88 325 ALA A O 1
ATOM 2800 N N . ASP A 1 326 ? 121.751 46.597 -157.730 1.00 76.69 326 ASP A N 1
ATOM 2801 C CA . ASP A 1 326 ? 122.861 47.555 -157.782 1.00 76.69 326 ASP A CA 1
ATOM 2802 C C . ASP A 1 326 ? 124.108 46.937 -158.441 1.00 76.69 326 ASP A C 1
ATOM 2804 O O . ASP A 1 326 ? 124.766 47.569 -159.271 1.00 76.69 326 ASP A O 1
ATOM 2808 N N . ALA A 1 327 ? 124.413 45.666 -158.146 1.00 76.62 327 ALA A N 1
ATOM 2809 C CA . ALA A 1 327 ? 125.507 44.941 -158.794 1.00 76.62 327 ALA A CA 1
ATOM 2810 C C . ALA A 1 327 ? 125.265 44.715 -160.301 1.00 76.62 327 ALA A C 1
ATOM 2812 O O . ALA A 1 327 ? 126.203 44.801 -161.097 1.00 76.62 327 ALA A O 1
ATOM 2813 N N . ALA A 1 328 ? 124.020 44.445 -160.709 1.00 77.62 328 ALA A N 1
ATOM 2814 C CA . ALA A 1 328 ? 123.652 44.287 -162.116 1.00 77.62 328 ALA A CA 1
ATOM 2815 C C . ALA A 1 328 ? 123.735 45.613 -162.891 1.00 77.62 328 ALA A C 1
ATOM 2817 O O . ALA A 1 328 ? 124.254 45.629 -164.009 1.00 77.62 328 ALA A O 1
ATOM 2818 N N . TRP A 1 329 ? 123.300 46.721 -162.284 1.00 80.69 329 TRP A N 1
ATOM 2819 C CA . TRP A 1 329 ? 123.431 48.063 -162.858 1.00 80.69 329 TRP A CA 1
ATOM 2820 C C . TRP A 1 329 ? 124.901 48.462 -163.037 1.00 80.69 329 TRP A C 1
ATOM 2822 O O . TRP A 1 329 ? 125.299 48.894 -164.119 1.00 80.69 329 TRP A O 1
ATOM 2832 N N . MET A 1 330 ? 125.744 48.223 -162.024 1.00 75.38 330 MET A N 1
ATOM 2833 C CA . MET A 1 330 ? 127.186 48.470 -162.143 1.00 75.38 330 MET A CA 1
ATOM 2834 C C . MET A 1 330 ? 127.832 47.633 -163.255 1.00 75.38 330 MET A C 1
ATOM 2836 O O . MET A 1 330 ? 128.721 48.123 -163.947 1.00 75.38 330 MET A O 1
ATOM 2840 N N . LYS A 1 331 ? 127.376 46.394 -163.478 1.00 75.56 331 LYS A N 1
ATOM 2841 C CA . LYS A 1 331 ? 127.880 45.549 -164.569 1.00 75.56 331 LYS A CA 1
ATOM 2842 C C . LYS A 1 331 ? 127.543 46.123 -165.953 1.00 75.56 331 LYS A C 1
ATOM 2844 O O . LYS A 1 331 ? 128.424 46.173 -166.806 1.00 75.56 331 LYS A O 1
ATOM 2849 N N . GLN A 1 332 ? 126.312 46.596 -166.152 1.00 74.38 332 GLN A N 1
ATOM 2850 C CA . GLN A 1 332 ? 125.885 47.241 -167.402 1.00 74.38 332 GLN A CA 1
ATOM 2851 C C . GLN A 1 332 ? 126.648 48.549 -167.660 1.00 74.38 332 GLN A C 1
ATOM 2853 O O . GLN A 1 332 ? 127.146 48.753 -168.762 1.00 74.38 332 GLN A O 1
ATOM 2858 N N . ALA A 1 333 ? 126.841 49.384 -166.634 1.00 77.50 333 ALA A N 1
ATOM 2859 C CA . ALA A 1 333 ? 127.605 50.629 -166.755 1.00 77.50 333 ALA A CA 1
ATOM 2860 C C . ALA A 1 333 ? 129.081 50.393 -167.143 1.00 77.50 333 ALA A C 1
ATOM 2862 O O . ALA A 1 333 ? 129.659 51.162 -167.912 1.00 77.50 333 ALA A O 1
ATOM 2863 N N . VAL A 1 334 ? 129.699 49.313 -166.647 1.00 75.19 334 VAL A N 1
ATOM 2864 C CA . VAL A 1 334 ? 131.064 48.919 -167.045 1.00 75.19 334 VAL A CA 1
ATOM 2865 C C . VAL A 1 334 ? 131.096 48.412 -168.489 1.00 75.19 334 VAL A C 1
ATOM 2867 O O . VAL A 1 334 ? 132.021 48.744 -169.227 1.00 75.19 334 VAL A O 1
ATOM 2870 N N . GLU A 1 335 ? 130.093 47.639 -168.913 1.00 77.12 335 GLU A N 1
ATOM 2871 C CA . GLU A 1 335 ? 129.969 47.162 -170.298 1.00 77.12 335 GLU A CA 1
ATOM 2872 C C . GLU A 1 335 ? 129.785 48.327 -171.292 1.00 77.12 335 GLU A C 1
ATOM 2874 O O . GLU A 1 335 ? 130.428 48.328 -172.344 1.00 77.12 335 GLU A O 1
ATOM 2879 N N . GLU A 1 336 ? 129.001 49.350 -170.938 1.00 77.12 336 GLU A N 1
ATOM 2880 C CA . GLU A 1 336 ? 128.822 50.583 -171.724 1.00 77.12 336 GLU A CA 1
ATOM 2881 C C . GLU A 1 336 ? 130.120 51.406 -171.835 1.00 77.12 336 GLU A C 1
ATOM 2883 O O . GLU A 1 336 ? 130.471 51.867 -172.923 1.00 77.12 336 GLU A O 1
ATOM 2888 N N . GLN A 1 337 ? 130.901 51.539 -170.755 1.00 72.75 337 GLN A N 1
ATOM 2889 C CA . GLN A 1 337 ? 132.211 52.206 -170.820 1.00 72.75 337 GLN A CA 1
ATOM 2890 C C . GLN A 1 337 ? 133.212 51.456 -171.709 1.00 72.75 337 GLN A C 1
ATOM 2892 O O . GLN A 1 337 ? 133.987 52.080 -172.433 1.00 72.75 337 GLN A O 1
ATOM 2897 N N . LEU A 1 338 ? 133.165 50.123 -171.710 1.00 76.69 338 LEU A N 1
ATOM 2898 C CA . LEU A 1 338 ? 134.013 49.280 -172.556 1.00 76.69 338 LEU A CA 1
ATOM 2899 C C . LEU A 1 338 ? 133.681 49.425 -174.050 1.00 76.69 338 LEU A C 1
ATOM 2901 O O . LEU A 1 338 ? 134.572 49.303 -174.890 1.00 76.69 338 LEU A O 1
ATOM 2905 N N . GLN A 1 339 ? 132.416 49.683 -174.393 1.00 73.06 339 GLN A N 1
ATOM 2906 C CA . GLN A 1 339 ? 132.000 49.979 -175.768 1.00 73.06 339 GLN A CA 1
ATOM 2907 C C . GLN A 1 339 ? 132.505 51.354 -176.221 1.00 73.06 339 GLN A C 1
ATOM 2909 O O . GLN A 1 339 ? 133.092 51.454 -177.295 1.00 73.06 339 GLN A O 1
ATOM 2914 N N . LEU A 1 340 ? 132.384 52.373 -175.368 1.00 77.19 340 LEU A N 1
ATOM 2915 C CA . LEU A 1 340 ? 132.887 53.723 -175.646 1.00 77.19 340 LEU A CA 1
ATOM 2916 C C . LEU A 1 340 ? 134.419 53.773 -175.797 1.00 77.19 340 LEU A C 1
ATOM 2918 O O . LEU A 1 340 ? 134.935 54.526 -176.620 1.00 77.19 340 LEU A O 1
ATOM 2922 N N . GLU A 1 341 ? 135.166 52.966 -175.038 1.00 72.06 341 GLU A N 1
ATOM 2923 C CA . GLU A 1 341 ? 136.623 52.826 -175.209 1.00 72.06 341 GLU A CA 1
ATOM 2924 C C . GLU A 1 341 ? 136.974 52.181 -176.564 1.00 72.06 341 GLU A C 1
ATOM 2926 O O . GLU A 1 341 ? 137.851 52.678 -177.268 1.00 72.06 341 GLU A O 1
ATOM 2931 N N . ARG A 1 342 ? 136.242 51.139 -176.989 1.00 71.50 342 ARG A N 1
ATOM 2932 C CA . ARG A 1 342 ? 136.430 50.502 -178.311 1.00 71.50 342 ARG A CA 1
ATOM 2933 C C . ARG A 1 342 ? 136.120 51.449 -179.472 1.00 71.50 342 ARG A C 1
ATOM 2935 O O . ARG A 1 342 ? 136.803 51.404 -180.493 1.00 71.50 342 ARG A O 1
ATOM 2942 N N . GLU A 1 343 ? 135.105 52.299 -179.325 1.00 72.00 343 GLU A N 1
ATOM 2943 C CA . GLU A 1 343 ? 134.763 53.333 -180.310 1.00 72.00 343 GLU A CA 1
ATOM 2944 C C . GLU A 1 343 ? 135.876 54.389 -180.420 1.00 72.00 343 GLU A C 1
ATOM 2946 O O . GLU A 1 343 ? 136.294 54.725 -181.528 1.00 72.00 343 GLU A O 1
ATOM 2951 N N . ARG A 1 344 ? 136.457 54.821 -179.294 1.00 72.62 344 ARG A N 1
ATOM 2952 C CA . ARG A 1 344 ? 137.619 55.732 -179.277 1.00 72.62 344 ARG A CA 1
ATOM 2953 C C . ARG A 1 344 ? 138.884 55.106 -179.871 1.00 72.62 344 ARG A C 1
ATOM 2955 O O . ARG A 1 344 ? 139.634 55.787 -180.571 1.00 72.62 344 ARG A O 1
ATOM 2962 N N . GLU A 1 345 ? 139.129 53.817 -179.628 1.00 63.34 345 GLU A N 1
ATOM 2963 C CA . GLU A 1 345 ? 140.235 53.079 -180.257 1.00 63.34 345 GLU A CA 1
ATOM 2964 C C . GLU A 1 345 ? 140.071 52.994 -181.785 1.00 63.34 345 GLU A C 1
ATOM 2966 O O . GLU A 1 345 ? 141.054 53.138 -182.515 1.00 63.34 345 GLU A O 1
ATOM 2971 N N . ALA A 1 346 ? 138.841 52.817 -182.283 1.00 64.38 346 ALA A N 1
ATOM 2972 C CA . ALA A 1 346 ? 138.544 52.806 -183.716 1.00 64.38 346 ALA A CA 1
ATOM 2973 C C . ALA A 1 346 ? 138.736 54.190 -184.367 1.00 64.38 346 ALA A C 1
ATOM 2975 O O . ALA A 1 346 ? 139.270 54.282 -185.475 1.00 64.38 346 ALA A O 1
ATOM 2976 N N . GLU A 1 347 ? 138.368 55.268 -183.669 1.00 63.38 347 GLU A N 1
ATOM 2977 C CA . GLU A 1 347 ? 138.598 56.646 -184.121 1.00 63.38 347 GLU A CA 1
ATOM 2978 C C . GLU A 1 347 ? 140.094 56.999 -184.195 1.00 63.38 347 GLU A C 1
ATOM 2980 O O . GLU A 1 347 ? 140.534 57.653 -185.144 1.00 63.38 347 GLU A O 1
ATOM 2985 N N . LEU A 1 348 ? 140.912 56.507 -183.257 1.00 60.41 348 LEU A N 1
ATOM 2986 C CA . LEU A 1 348 ? 142.364 56.726 -183.271 1.00 60.41 348 LEU A CA 1
ATOM 2987 C C . LEU A 1 348 ? 143.080 55.996 -184.424 1.00 60.41 348 LEU A C 1
ATOM 2989 O O . LEU A 1 348 ? 144.099 56.486 -184.916 1.00 60.41 348 LEU A O 1
ATOM 2993 N N . GLN A 1 349 ? 142.557 54.862 -184.904 1.00 60.00 349 GLN A N 1
ATOM 2994 C CA . GLN A 1 349 ? 143.181 54.084 -185.988 1.00 60.00 349 GLN A CA 1
ATOM 2995 C C . GLN A 1 349 ? 143.020 54.710 -187.387 1.00 60.00 349 GLN A C 1
ATOM 2997 O O . GLN A 1 349 ? 143.817 54.416 -188.279 1.00 60.00 349 GLN A O 1
ATOM 3002 N N . LEU A 1 350 ? 142.042 55.599 -187.591 1.00 59.91 350 LEU A N 1
ATOM 3003 C CA . LEU A 1 350 ? 141.798 56.276 -188.874 1.00 59.91 350 LEU A CA 1
ATOM 3004 C C . LEU A 1 350 ? 142.741 57.460 -189.145 1.00 59.91 350 LEU A C 1
ATOM 3006 O O . LEU A 1 350 ? 142.919 57.839 -190.300 1.00 59.91 350 LEU A O 1
ATOM 3010 N N . LEU A 1 351 ? 143.366 58.030 -188.110 1.00 59.44 351 LEU A N 1
ATOM 3011 C CA . LEU A 1 351 ? 144.184 59.246 -188.222 1.00 59.44 351 LEU A CA 1
ATOM 3012 C C . LEU A 1 351 ? 145.680 58.992 -188.502 1.00 59.44 351 LEU A C 1
ATOM 3014 O O . LEU A 1 351 ? 146.440 59.950 -188.616 1.00 59.44 351 LEU A O 1
ATOM 3018 N N . LEU A 1 352 ? 146.119 57.734 -188.637 1.00 52.94 352 LEU A N 1
ATOM 3019 C CA . LEU A 1 352 ? 147.534 57.368 -188.835 1.00 52.94 352 LEU A CA 1
ATOM 3020 C C . LEU A 1 352 ? 147.844 56.734 -190.211 1.00 52.94 352 LEU A C 1
ATOM 3022 O O . LEU A 1 352 ? 148.606 55.767 -190.292 1.00 52.94 352 LEU A O 1
ATOM 3026 N N . ARG A 1 353 ? 147.307 57.292 -191.306 1.00 47.91 353 ARG A N 1
ATOM 3027 C CA . ARG A 1 353 ? 147.831 57.062 -192.669 1.00 47.91 353 ARG A CA 1
ATOM 3028 C C . ARG A 1 353 ? 148.048 58.348 -193.445 1.00 47.91 353 ARG A C 1
ATOM 3030 O O . ARG A 1 353 ? 147.077 59.121 -193.570 1.00 47.91 353 ARG A O 1
#

pLDDT: mean 85.64, std 13.04, range [46.16, 97.88]

Sequence (353 aa):
MALPTLPSQWCSRRLLDQQMARQRHREQEARLRQQWDQNSRYFKMSDICSSKQAEWSSKTSYQRSMHAYQREKLKEEKRKQLEARRERLRQLLLEEQALLARQLEELRLSMDAREGRLRERHGDLKSAREEQRKLIAEQLLYEHWKKNNPKLREIESALHKEHVINSWKMQKEEKKQQEATQEEENKRYENEYERARREALERMKAEEEKRRLEGKLQAEALLQQVEELKLKELEATKLKKEQENLLKQRWELERLEEERKQMAAFRQKAELGRFLRHQYNVQLNRRAQQIQEELEADKRILQALLEKEDENQREHLARREQAVADAAWMKQAVEEQLQLEREREAELQLLLR